Protein AF-A0AA36IMN0-F1 (afdb_monomer_lite)

Structure (mmCIF, N/CA/C/O backbone):
data_AF-A0AA36IMN0-F1
#
_entry.id   AF-A0AA36IMN0-F1
#
loop_
_atom_site.group_PDB
_atom_site.id
_atom_site.type_symbol
_atom_site.label_atom_id
_atom_site.label_alt_id
_atom_site.label_comp_id
_atom_site.label_asym_id
_atom_site.label_entity_id
_atom_site.label_seq_id
_atom_site.pdbx_PDB_ins_code
_atom_site.Cartn_x
_atom_site.Cartn_y
_atom_site.Cartn_z
_atom_site.occupancy
_atom_site.B_iso_or_equiv
_atom_site.auth_seq_id
_atom_site.auth_comp_id
_atom_site.auth_asym_id
_atom_site.auth_atom_id
_atom_site.pdbx_PDB_model_num
ATOM 1 N N . MET A 1 1 ? -12.458 0.087 -20.131 1.00 70.25 1 MET A N 1
ATOM 2 C CA . MET A 1 1 ? -13.641 0.228 -19.248 1.00 70.25 1 MET A CA 1
ATOM 3 C C . MET A 1 1 ? -13.319 -0.059 -17.779 1.00 70.25 1 MET A C 1
ATOM 5 O O . MET A 1 1 ? -13.602 0.798 -16.957 1.00 70.25 1 MET A O 1
ATOM 9 N N . PHE A 1 2 ? -12.660 -1.180 -17.440 1.00 80.62 2 PHE A N 1
ATOM 10 C CA . PHE A 1 2 ? -12.323 -1.542 -16.046 1.00 80.62 2 PHE A CA 1
ATOM 11 C C . PHE A 1 2 ? -11.641 -0.429 -15.230 1.00 80.62 2 PHE A C 1
ATOM 13 O O . PHE A 1 2 ? -12.060 -0.160 -14.109 1.00 80.62 2 PHE A O 1
ATOM 20 N N . GLY A 1 3 ? -10.654 0.274 -15.798 1.00 82.19 3 GLY A N 1
ATOM 21 C CA . GLY A 1 3 ? -9.950 1.356 -15.093 1.00 82.19 3 GLY A CA 1
ATOM 22 C C . GLY A 1 3 ? -10.854 2.510 -14.639 1.00 82.19 3 GLY A C 1
ATOM 23 O O . GLY A 1 3 ? -10.635 3.057 -13.565 1.00 82.19 3 GLY A O 1
ATOM 24 N N . VAL A 1 4 ? -11.908 2.828 -15.398 1.00 86.00 4 VAL A N 1
ATOM 25 C CA . VAL A 1 4 ? -12.826 3.945 -15.097 1.00 86.00 4 VAL A CA 1
ATOM 26 C C . VAL A 1 4 ? -13.681 3.660 -13.861 1.00 86.00 4 VAL A C 1
ATOM 28 O O . VAL A 1 4 ? -14.037 4.585 -13.145 1.00 86.00 4 VAL A O 1
ATOM 31 N N . VAL A 1 5 ? -13.983 2.390 -13.580 1.00 91.06 5 VAL A N 1
ATOM 32 C CA . VAL A 1 5 ? -14.805 1.986 -12.425 1.00 91.06 5 VAL A CA 1
ATOM 33 C C . VAL A 1 5 ? -13.933 1.627 -11.225 1.00 91.06 5 VAL A C 1
ATOM 35 O O . VAL A 1 5 ? -14.186 2.063 -10.102 1.00 91.06 5 VAL A O 1
ATOM 38 N N . VAL A 1 6 ? -12.873 0.853 -11.464 1.00 91.69 6 VAL A N 1
ATOM 39 C CA . VAL A 1 6 ? -11.999 0.340 -10.404 1.00 91.69 6 VAL A CA 1
ATOM 40 C C . VAL A 1 6 ? -11.277 1.478 -9.690 1.00 91.69 6 VAL A C 1
ATOM 42 O O . VAL A 1 6 ? -11.115 1.441 -8.473 1.00 91.69 6 VAL A O 1
ATOM 45 N N . LEU A 1 7 ? -10.843 2.502 -10.421 1.00 91.31 7 LEU A N 1
ATOM 46 C CA . LEU A 1 7 ? -9.992 3.546 -9.866 1.00 91.31 7 LEU A CA 1
ATOM 47 C C . LEU A 1 7 ? -10.754 4.473 -8.887 1.00 91.31 7 LEU A C 1
ATOM 49 O O . LEU A 1 7 ? -10.292 4.604 -7.751 1.00 91.31 7 LEU A O 1
ATOM 53 N N . PRO A 1 8 ? -11.966 4.978 -9.202 1.00 92.75 8 PRO A N 1
ATOM 54 C CA . PRO A 1 8 ? -12.810 5.660 -8.218 1.00 92.75 8 PRO A CA 1
ATOM 55 C C . PRO A 1 8 ? -13.185 4.782 -7.019 1.00 92.75 8 PRO A C 1
ATOM 57 O O . PRO A 1 8 ? -13.161 5.253 -5.882 1.00 92.75 8 PRO A O 1
ATOM 60 N N . MET A 1 9 ? -13.489 3.498 -7.248 1.00 93.94 9 MET A N 1
ATOM 61 C CA . MET A 1 9 ? -13.818 2.557 -6.172 1.00 93.94 9 MET A CA 1
ATOM 62 C C . MET A 1 9 ? -12.648 2.387 -5.190 1.00 93.94 9 MET A C 1
ATOM 64 O O . MET A 1 9 ? -12.857 2.403 -3.975 1.00 93.94 9 MET A O 1
ATOM 68 N N . ARG A 1 10 ? -11.412 2.283 -5.701 1.00 92.81 10 ARG A N 1
ATOM 69 C CA . ARG A 1 10 ? -10.193 2.203 -4.878 1.00 92.81 10 ARG A CA 1
ATOM 70 C C . ARG A 1 10 ? -10.027 3.434 -3.996 1.00 92.81 10 ARG A C 1
ATOM 72 O O . ARG A 1 10 ? -9.760 3.273 -2.810 1.00 92.81 10 ARG A O 1
ATOM 79 N N . PHE A 1 11 ? -10.228 4.636 -4.537 1.00 93.62 11 PHE A N 1
ATOM 80 C CA . PHE A 1 11 ? -10.145 5.869 -3.748 1.00 93.62 11 PHE A CA 1
ATOM 81 C C . PHE A 1 11 ? -11.267 5.990 -2.725 1.00 93.62 11 PHE A C 1
ATOM 83 O O . PHE A 1 11 ? -11.015 6.382 -1.589 1.00 93.62 11 PHE A O 1
ATOM 90 N N . PHE A 1 12 ? -12.492 5.615 -3.086 1.00 94.62 12 PHE A N 1
ATOM 91 C CA . PHE A 1 12 ? -13.610 5.623 -2.147 1.00 94.62 12 PHE A CA 1
ATOM 92 C C . PHE A 1 12 ? -13.336 4.726 -0.930 1.00 94.62 12 PHE A C 1
ATOM 94 O O . PHE A 1 12 ? -13.523 5.151 0.212 1.00 94.62 12 PHE A O 1
ATOM 101 N N . LEU A 1 13 ? -12.845 3.505 -1.169 1.00 94.62 13 LEU A N 1
ATOM 102 C CA . LEU A 1 13 ? -12.471 2.580 -0.102 1.00 94.62 13 LEU A CA 1
ATOM 103 C C . LEU A 1 13 ? -11.238 3.071 0.670 1.00 94.62 13 LEU A C 1
ATOM 105 O O . LEU A 1 13 ? -11.242 3.060 1.898 1.00 94.62 13 LEU A O 1
ATOM 109 N N . GLY A 1 14 ? -10.210 3.541 -0.038 1.00 92.31 14 GLY A N 1
ATOM 110 C CA . GLY A 1 14 ? -8.973 4.045 0.556 1.00 92.31 14 GLY A CA 1
ATOM 111 C C . GLY A 1 14 ? -9.210 5.220 1.503 1.00 92.31 14 GLY A C 1
ATOM 112 O O . GLY A 1 14 ? -8.674 5.223 2.606 1.00 92.31 14 GLY A O 1
ATOM 113 N N . LEU A 1 15 ? -10.070 6.171 1.129 1.00 93.88 15 LEU A N 1
ATOM 114 C CA . LEU A 1 15 ? -10.443 7.293 1.995 1.00 93.88 15 LEU A CA 1
ATOM 115 C C . LEU A 1 15 ? -11.141 6.820 3.276 1.00 93.88 15 LEU A C 1
ATOM 117 O O . LEU A 1 15 ? -10.793 7.295 4.352 1.00 93.88 15 LEU A O 1
ATOM 121 N N . ARG A 1 16 ? -12.068 5.856 3.183 1.00 93.81 16 ARG A N 1
ATOM 122 C CA . ARG A 1 16 ? -12.725 5.271 4.366 1.00 93.81 16 ARG A CA 1
ATOM 123 C C . ARG A 1 16 ? -11.726 4.582 5.292 1.00 93.81 16 ARG A C 1
ATOM 125 O O . ARG A 1 16 ? -11.702 4.871 6.481 1.00 93.81 16 ARG A O 1
ATOM 132 N N . ILE A 1 17 ? -10.861 3.737 4.735 1.00 91.69 17 ILE A N 1
ATOM 133 C CA . ILE A 1 17 ? -9.828 3.047 5.515 1.00 91.69 17 ILE A CA 1
ATOM 134 C C . ILE A 1 17 ? -8.896 4.067 6.179 1.00 91.69 17 ILE A C 1
ATOM 136 O O . ILE A 1 17 ? -8.574 3.922 7.352 1.00 91.69 17 ILE A O 1
ATOM 140 N N . MET A 1 18 ? -8.486 5.125 5.473 1.00 90.12 18 MET A N 1
ATOM 141 C CA . MET A 1 18 ? -7.628 6.163 6.054 1.00 90.12 18 MET A CA 1
ATOM 142 C C . MET A 1 18 ? -8.324 6.968 7.156 1.00 90.12 18 MET A C 1
ATOM 144 O O . MET A 1 18 ? -7.668 7.344 8.125 1.00 90.12 18 MET A O 1
ATOM 148 N N . GLU A 1 19 ? -9.629 7.223 7.057 1.00 92.19 19 GLU A N 1
ATOM 149 C CA . GLU A 1 19 ? -10.396 7.831 8.154 1.00 92.19 19 GLU A CA 1
ATOM 150 C C . GLU A 1 19 ? -10.383 6.953 9.411 1.00 92.19 19 GLU A C 1
ATOM 152 O O . GLU A 1 19 ? -10.189 7.470 10.514 1.00 92.19 19 GLU A O 1
ATOM 157 N N . ASP A 1 20 ? -10.552 5.642 9.251 1.00 91.38 20 ASP A N 1
ATOM 158 C CA . ASP A 1 20 ? -10.556 4.693 10.367 1.00 91.38 20 ASP A CA 1
ATOM 159 C C . ASP A 1 20 ? -9.155 4.523 10.969 1.00 91.38 20 ASP A C 1
ATOM 161 O O . ASP A 1 20 ? -8.982 4.619 12.185 1.00 91.38 20 ASP A O 1
ATOM 165 N N . VAL A 1 21 ? -8.124 4.397 10.128 1.00 89.94 21 VAL A N 1
ATOM 166 C CA . VAL A 1 21 ? -6.719 4.334 10.564 1.00 89.94 21 VAL A CA 1
ATOM 167 C C . VAL A 1 21 ? -6.327 5.577 11.366 1.00 89.94 21 VAL A C 1
ATOM 169 O O . VAL A 1 21 ? -5.627 5.458 12.367 1.00 89.94 21 VAL A O 1
ATOM 172 N N . ARG A 1 22 ? -6.814 6.769 11.000 1.00 88.19 22 ARG A N 1
ATOM 173 C CA . ARG A 1 22 ? -6.536 8.005 11.756 1.00 88.19 22 ARG A CA 1
ATOM 174 C C . ARG A 1 22 ? -7.186 8.043 13.136 1.00 88.19 22 ARG A C 1
ATOM 176 O O . ARG A 1 22 ? -6.686 8.747 14.009 1.00 88.19 22 ARG A O 1
ATOM 183 N N . LYS A 1 23 ? -8.281 7.309 13.340 1.00 90.31 23 LYS A N 1
ATOM 184 C CA . LYS A 1 23 ? -8.948 7.180 14.647 1.00 90.31 23 LYS A CA 1
ATOM 185 C C . LYS A 1 23 ? -8.317 6.087 15.505 1.00 90.31 23 LYS A C 1
ATOM 187 O O . LYS A 1 23 ? -8.437 6.139 16.726 1.00 90.31 23 LYS A O 1
ATOM 192 N N . LEU A 1 24 ? -7.619 5.134 14.887 1.00 90.19 24 LEU A N 1
ATOM 193 C CA . LEU A 1 24 ? -7.047 3.968 15.555 1.00 90.19 24 LEU A CA 1
ATOM 194 C C . LEU A 1 24 ? -6.126 4.311 16.746 1.00 90.19 24 LEU A C 1
ATOM 196 O O . LEU A 1 24 ? -6.285 3.679 17.790 1.00 90.19 24 LEU A O 1
ATOM 200 N N . PRO A 1 25 ? -5.214 5.309 16.685 1.00 89.00 25 PRO A N 1
ATOM 201 C CA . PRO A 1 25 ? -4.390 5.665 17.842 1.00 89.00 25 PRO A CA 1
ATOM 202 C C . PRO A 1 25 ? -5.206 6.105 19.057 1.00 89.00 25 PRO A C 1
ATOM 204 O O . PRO A 1 25 ? -4.875 5.726 20.181 1.00 89.00 25 PRO A O 1
ATOM 207 N N . GLU A 1 26 ? -6.270 6.876 18.828 1.00 88.81 26 GLU A N 1
ATOM 208 C CA . GLU A 1 26 ? -7.174 7.347 19.876 1.00 88.81 26 GLU A CA 1
ATOM 209 C C . GLU A 1 26 ? -8.015 6.195 20.428 1.00 88.81 26 GLU A C 1
ATOM 211 O O . GLU A 1 26 ? -8.102 6.015 21.641 1.00 88.81 26 GLU A O 1
ATOM 216 N N . GLN A 1 27 ? -8.564 5.360 19.541 1.00 90.06 27 GLN A N 1
ATOM 217 C CA . GLN A 1 27 ? -9.340 4.176 19.914 1.00 90.06 27 GLN A CA 1
ATOM 218 C C . GLN A 1 27 ? -8.525 3.200 20.765 1.00 90.06 27 GLN A C 1
ATOM 220 O O . GLN A 1 27 ? -9.044 2.682 21.747 1.00 90.06 27 GLN A O 1
ATOM 225 N N . LEU A 1 28 ? -7.252 2.976 20.426 1.00 90.38 28 LEU A N 1
ATOM 226 C CA . LEU A 1 28 ? -6.355 2.111 21.196 1.00 90.38 28 LEU A CA 1
ATOM 227 C C . LEU A 1 28 ? -5.936 2.746 22.525 1.00 90.38 28 LEU A C 1
ATOM 229 O O . LEU A 1 28 ? -5.759 2.036 23.513 1.00 90.38 28 LEU A O 1
ATOM 233 N N . ARG A 1 29 ? -5.773 4.075 22.573 1.00 86.81 29 ARG A N 1
ATOM 234 C CA . ARG A 1 29 ? -5.418 4.779 23.813 1.00 86.81 29 ARG A CA 1
ATOM 235 C C . ARG A 1 29 ? -6.570 4.770 24.817 1.00 86.81 29 ARG A C 1
ATOM 237 O O . ARG A 1 29 ? -6.347 4.511 25.996 1.00 86.81 29 ARG A O 1
ATOM 244 N N . CYS A 1 30 ? -7.779 5.037 24.340 1.00 89.19 30 CYS A N 1
ATOM 245 C CA . CYS A 1 30 ? -9.000 5.100 25.139 1.00 89.19 30 CYS A CA 1
ATOM 246 C C . CYS A 1 30 ? -9.750 3.759 25.181 1.00 89.19 30 CYS A C 1
ATOM 248 O O . CYS A 1 30 ? -10.912 3.723 25.581 1.00 89.19 30 CYS A O 1
ATOM 250 N N . PHE A 1 31 ? -9.110 2.665 24.750 1.00 92.25 31 PHE A N 1
ATOM 251 C CA . PHE A 1 31 ? -9.739 1.351 24.692 1.00 92.25 31 PHE A CA 1
ATOM 252 C C . PHE A 1 31 ? -10.157 0.898 26.088 1.00 92.25 31 PHE A C 1
ATOM 254 O O . PHE A 1 31 ? -9.321 0.839 26.985 1.00 92.25 31 PHE A O 1
ATOM 261 N N . ASP A 1 32 ? -11.424 0.540 26.252 1.00 91.38 32 ASP A N 1
ATOM 262 C CA . ASP A 1 32 ? -12.031 0.065 27.493 1.00 91.38 32 ASP A CA 1
ATOM 263 C C . ASP A 1 32 ? -12.907 -1.144 27.147 1.00 91.38 32 ASP A C 1
ATOM 265 O O . ASP A 1 32 ? -13.859 -1.041 26.362 1.00 91.38 32 ASP A O 1
ATOM 269 N N . LEU A 1 33 ? -12.566 -2.307 27.700 1.00 91.12 33 LEU A N 1
ATOM 270 C CA . LEU A 1 33 ? -13.248 -3.567 27.424 1.00 91.12 33 LEU A CA 1
ATOM 271 C C . LEU A 1 33 ? -14.695 -3.545 27.943 1.00 91.12 33 LEU A C 1
ATOM 273 O O . LEU A 1 33 ? -15.576 -4.199 27.367 1.00 91.12 33 LEU A O 1
ATOM 277 N N . ALA A 1 34 ? -14.971 -2.763 28.991 1.00 89.31 34 ALA A N 1
ATOM 278 C CA . ALA A 1 34 ? -16.315 -2.562 29.518 1.00 89.31 34 ALA A CA 1
ATOM 279 C C . ALA A 1 34 ? -17.199 -1.745 28.555 1.00 89.31 34 ALA A C 1
ATOM 281 O O . ALA A 1 34 ? -18.419 -1.936 28.536 1.00 89.31 34 ALA A O 1
ATOM 282 N N . LYS A 1 35 ? -16.601 -0.905 27.701 1.00 89.81 35 LYS A N 1
ATOM 283 C CA . LYS A 1 35 ? -17.310 -0.107 26.681 1.00 89.81 35 LYS A CA 1
ATOM 284 C C . LYS A 1 35 ? -17.288 -0.727 25.283 1.00 89.81 35 LYS A C 1
ATOM 286 O O . LYS A 1 35 ? -18.065 -0.314 24.423 1.00 89.81 35 LYS A O 1
ATOM 291 N N . ALA A 1 36 ? -16.426 -1.713 25.043 1.00 90.69 36 ALA A N 1
ATOM 292 C CA . ALA A 1 36 ? -16.341 -2.399 23.761 1.00 90.69 36 ALA A CA 1
ATOM 293 C C . ALA A 1 36 ? -17.652 -3.140 23.427 1.00 90.69 36 ALA A C 1
ATOM 295 O O . ALA A 1 36 ? -18.168 -3.924 24.227 1.00 90.69 36 ALA A O 1
ATOM 296 N N . GLN A 1 37 ? -18.175 -2.910 22.220 1.00 90.38 37 GLN A N 1
ATOM 297 C CA . GLN A 1 37 ? -19.383 -3.560 21.709 1.00 90.38 37 GLN A CA 1
ATOM 298 C C . GLN A 1 37 ? -19.013 -4.677 20.725 1.00 90.38 37 GLN A C 1
ATOM 300 O O . GLN A 1 37 ? -18.203 -4.467 19.824 1.00 90.38 37 GLN A O 1
ATOM 305 N N . CYS A 1 38 ? -19.627 -5.858 20.864 1.00 89.12 38 CYS A N 1
ATOM 306 C CA . CYS A 1 38 ? -19.622 -6.861 19.791 1.00 89.12 38 CYS A CA 1
ATOM 307 C C . CYS A 1 38 ? -20.497 -6.392 18.622 1.00 89.12 38 CYS A C 1
ATOM 309 O O . CYS A 1 38 ? -21.379 -5.545 18.796 1.00 89.12 38 CYS A O 1
ATOM 311 N N . THR A 1 39 ? -20.344 -7.028 17.457 1.00 87.12 39 THR A N 1
ATOM 312 C CA . THR A 1 39 ? -21.262 -6.842 16.323 1.00 87.12 39 THR A CA 1
ATOM 313 C C . THR A 1 39 ? -22.717 -7.043 16.752 1.00 87.12 39 THR A C 1
ATOM 315 O O . THR A 1 39 ? -23.574 -6.230 16.411 1.00 87.12 39 THR A O 1
ATOM 318 N N . CYS A 1 40 ? -22.989 -8.042 17.598 1.00 89.75 40 CYS A N 1
ATOM 319 C CA . CYS A 1 40 ? -24.308 -8.249 18.185 1.00 89.75 40 CYS A CA 1
ATOM 320 C C . CYS A 1 40 ? -24.866 -7.019 18.925 1.00 89.75 40 CYS A C 1
ATOM 322 O O . CYS A 1 40 ? -25.996 -6.604 18.676 1.00 89.75 40 CYS A O 1
ATOM 324 N N . CYS A 1 41 ? -24.079 -6.409 19.809 1.00 89.31 41 CYS A N 1
ATOM 325 C CA . CYS A 1 41 ? -24.485 -5.240 20.586 1.00 89.31 41 CYS A CA 1
ATOM 326 C C . CYS A 1 41 ? -24.663 -4.010 19.696 1.00 89.31 41 CYS A C 1
ATOM 328 O O . CYS A 1 41 ? -25.597 -3.245 19.911 1.00 89.31 41 CYS A O 1
ATOM 330 N N . SER A 1 42 ? -23.832 -3.852 18.660 1.00 89.94 42 SER A N 1
ATOM 331 C CA . SER A 1 42 ? -23.995 -2.756 17.696 1.00 89.94 42 SER A CA 1
ATOM 332 C C . SER A 1 42 ? -25.303 -2.843 16.895 1.00 89.94 42 SER A C 1
ATOM 334 O O . SER A 1 42 ? -25.792 -1.829 16.408 1.00 89.94 42 SER A O 1
ATOM 336 N N . LEU A 1 43 ? -25.899 -4.039 16.806 1.00 90.81 43 LEU A N 1
ATOM 337 C CA . LEU A 1 43 ? -27.213 -4.290 16.204 1.00 90.81 43 LEU A CA 1
ATOM 338 C C . LEU A 1 43 ? -28.360 -4.281 17.235 1.00 90.81 43 LEU A C 1
ATOM 340 O O . LEU A 1 43 ? -29.479 -4.673 16.912 1.00 90.81 43 LEU A O 1
ATOM 344 N N . GLY A 1 44 ? -28.103 -3.843 18.472 1.00 90.06 44 GLY A N 1
ATOM 345 C CA . GLY A 1 44 ? -29.119 -3.708 19.519 1.00 90.06 44 GLY A CA 1
ATOM 346 C C . GLY A 1 44 ? -29.334 -4.948 20.393 1.00 90.06 44 GLY A C 1
ATOM 347 O O . GLY A 1 44 ? -30.296 -4.981 21.163 1.00 90.06 44 GLY A O 1
ATOM 348 N N . HIS A 1 45 ? -28.464 -5.966 20.322 1.00 88.88 45 HIS A N 1
ATOM 349 C CA . HIS A 1 45 ? -28.546 -7.103 21.248 1.00 88.88 45 HIS A CA 1
ATOM 350 C C . HIS A 1 45 ? -28.214 -6.667 22.684 1.00 88.88 45 HIS A C 1
ATOM 352 O O . HIS A 1 45 ? -27.153 -6.095 22.943 1.00 88.88 45 HIS A O 1
ATOM 358 N N . THR A 1 46 ? -29.116 -6.982 23.617 1.00 86.81 46 THR A N 1
ATOM 359 C CA . THR A 1 46 ? -28.926 -6.830 25.064 1.00 86.81 46 THR A CA 1
ATOM 360 C C . THR A 1 46 ? -28.797 -8.211 25.699 1.00 86.81 46 THR A C 1
ATOM 362 O O . THR A 1 46 ? -29.712 -9.034 25.608 1.00 86.81 46 THR A O 1
ATOM 365 N N . ASP A 1 47 ? -27.663 -8.468 26.350 1.00 80.62 47 ASP A N 1
ATOM 366 C CA . ASP A 1 47 ? -27.406 -9.747 27.011 1.00 80.62 47 ASP A CA 1
ATOM 367 C C . ASP A 1 47 ? -28.488 -10.051 28.065 1.00 80.62 47 ASP A C 1
ATOM 369 O O . ASP A 1 47 ? -28.832 -9.189 28.869 1.00 80.62 47 ASP A O 1
ATOM 373 N N . GLY A 1 48 ? -29.054 -11.261 28.036 1.00 81.06 48 GLY A N 1
ATOM 374 C CA . GLY A 1 48 ? -30.148 -11.681 28.925 1.00 81.06 48 GLY A CA 1
ATOM 375 C C . GLY A 1 48 ? -31.571 -11.377 28.434 1.00 81.06 48 GLY A C 1
ATOM 376 O O . GLY A 1 48 ? -32.513 -11.951 28.972 1.00 81.06 48 GLY A O 1
ATOM 377 N N . LYS A 1 49 ? -31.755 -10.547 27.395 1.00 85.25 49 LYS A N 1
ATOM 378 C CA . LYS A 1 49 ? -33.090 -10.282 26.817 1.00 85.25 49 LYS A CA 1
ATOM 379 C C . LYS A 1 49 ? -33.526 -11.338 25.795 1.00 85.25 49 LYS A C 1
ATOM 381 O O . LYS A 1 49 ? -34.717 -11.567 25.612 1.00 85.25 49 LYS A O 1
ATOM 386 N N . THR A 1 50 ? -32.573 -11.964 25.110 1.00 81.69 50 THR A N 1
ATOM 387 C CA . THR A 1 50 ? -32.823 -13.050 24.152 1.00 81.69 50 THR A CA 1
ATOM 388 C C . THR A 1 50 ? -32.205 -14.352 24.657 1.00 81.69 50 THR A C 1
ATOM 390 O O . THR A 1 50 ? -31.307 -14.341 25.498 1.00 81.69 50 THR A O 1
ATOM 393 N N . SER A 1 51 ? -32.676 -15.490 24.141 1.00 83.38 51 SER A N 1
ATOM 394 C CA . SER A 1 51 ? -32.133 -16.815 24.478 1.00 83.38 51 SER A CA 1
ATOM 395 C C . SER A 1 51 ? -30.708 -17.039 23.953 1.00 83.38 51 SER A C 1
ATOM 397 O O . SER A 1 51 ? -30.020 -17.949 24.413 1.00 83.38 51 SER A O 1
ATOM 399 N N . LEU A 1 52 ? -30.254 -16.219 22.999 1.00 81.81 52 LEU A N 1
ATOM 400 C CA . LEU A 1 52 ? -28.930 -16.325 22.400 1.00 81.81 52 LEU A CA 1
ATOM 401 C C . LEU A 1 52 ? -27.890 -15.589 23.264 1.00 81.81 52 LEU A C 1
ATOM 403 O O . LEU A 1 52 ? -27.996 -14.370 23.447 1.00 81.81 52 LEU A O 1
ATOM 407 N N . PRO A 1 53 ? -26.855 -16.287 23.770 1.00 84.12 53 PRO A N 1
ATOM 408 C CA . PRO A 1 53 ? -25.811 -15.648 24.557 1.00 84.12 53 PRO A CA 1
ATOM 409 C C . PRO A 1 53 ? -25.049 -14.633 23.701 1.00 84.12 53 PRO A C 1
ATOM 411 O O . PRO A 1 53 ? -24.697 -14.907 22.556 1.00 84.12 53 PRO A O 1
ATOM 414 N N . CYS A 1 54 ? -24.785 -13.453 24.259 1.00 89.81 54 CYS A N 1
ATOM 415 C CA . CYS A 1 54 ? -23.982 -12.435 23.589 1.00 89.81 54 CYS A CA 1
ATOM 416 C C . CYS A 1 54 ? -22.530 -12.918 23.399 1.00 89.81 54 CYS A C 1
ATOM 418 O O . CYS A 1 54 ? -21.935 -13.460 24.337 1.00 89.81 54 CYS A O 1
ATOM 420 N N . ASP A 1 55 ? -21.920 -12.643 22.236 1.00 89.62 55 ASP A N 1
ATOM 421 C CA . ASP A 1 55 ? -20.510 -12.973 21.939 1.00 89.62 55 ASP A CA 1
ATOM 422 C C . ASP A 1 55 ? -19.545 -12.416 22.995 1.00 89.62 55 ASP A C 1
ATOM 424 O O . ASP A 1 55 ? -18.473 -12.971 23.244 1.00 89.62 55 ASP A O 1
ATOM 428 N N . ARG A 1 56 ? -19.955 -11.350 23.693 1.00 89.44 56 ARG A N 1
ATOM 429 C CA . ARG A 1 56 ? -19.228 -10.785 24.829 1.00 89.44 56 ARG A CA 1
ATOM 430 C C . ARG A 1 56 ? -18.931 -11.821 25.915 1.00 89.44 56 ARG A C 1
ATOM 432 O O . ARG A 1 56 ? -17.826 -11.824 26.451 1.00 89.44 56 ARG A O 1
ATOM 439 N N . ARG A 1 57 ? -19.869 -12.726 26.220 1.00 89.88 57 ARG A N 1
ATOM 440 C CA . ARG A 1 57 ? -19.658 -13.791 27.220 1.00 89.88 57 ARG A CA 1
ATOM 441 C C . ARG A 1 57 ? -18.542 -14.739 26.791 1.00 89.88 57 ARG A C 1
ATOM 443 O O . ARG A 1 57 ? -17.707 -15.117 27.612 1.00 89.88 57 ARG A O 1
ATOM 450 N N . LEU A 1 58 ? -18.506 -15.094 25.506 1.00 89.81 58 LEU A N 1
ATOM 451 C CA . LEU A 1 58 ? -17.475 -15.963 24.941 1.00 89.81 58 LEU A CA 1
ATOM 452 C C . LEU A 1 58 ? -16.100 -15.284 24.967 1.00 89.81 58 LEU A C 1
ATOM 454 O O . LEU A 1 58 ? -15.106 -15.915 25.334 1.00 89.81 58 LEU A O 1
ATOM 458 N N . LEU A 1 59 ? -16.055 -13.993 24.634 1.00 90.75 59 LEU A N 1
ATOM 459 C CA . LEU A 1 59 ? -14.831 -13.195 24.628 1.00 90.75 59 LEU A CA 1
ATOM 460 C C . LEU A 1 59 ? -14.258 -13.053 26.050 1.00 90.75 59 LEU A C 1
ATOM 462 O O . LEU A 1 59 ? -13.093 -13.374 26.271 1.00 90.75 59 LEU A O 1
ATOM 466 N N . LEU A 1 60 ? -15.093 -12.709 27.040 1.00 91.31 60 LEU A N 1
ATOM 467 C CA . LEU A 1 60 ? -14.689 -12.635 28.453 1.00 91.31 60 LEU A CA 1
ATOM 468 C C . LEU A 1 60 ? -14.213 -13.992 28.993 1.00 91.31 60 LEU A C 1
ATOM 470 O O . LEU A 1 60 ? -13.200 -14.061 29.689 1.00 91.31 60 LEU A O 1
ATOM 474 N N . LYS A 1 61 ? -14.904 -15.086 28.646 1.00 91.12 61 LYS A N 1
ATOM 475 C CA . LYS A 1 61 ? -14.484 -16.446 29.021 1.00 91.12 61 LYS A CA 1
ATOM 476 C C . LYS A 1 61 ? -13.129 -16.814 28.406 1.00 91.12 61 LYS A C 1
ATOM 478 O O . LYS A 1 61 ? -12.311 -17.437 29.077 1.00 91.12 61 LYS A O 1
ATOM 483 N N . SER A 1 62 ? -12.887 -16.418 27.157 1.00 93.31 62 SER A N 1
ATOM 484 C CA . SER A 1 62 ? -11.620 -16.669 26.460 1.00 93.31 62 SER A CA 1
ATOM 485 C C . SER A 1 62 ? -10.472 -15.876 27.080 1.00 93.31 62 SER A C 1
ATOM 487 O O . SER A 1 62 ? -9.428 -16.459 27.353 1.00 93.31 62 SER A O 1
ATOM 489 N N . ILE A 1 63 ? -10.695 -14.598 27.408 1.00 93.06 63 ILE A N 1
ATOM 490 C CA . ILE A 1 63 ? -9.711 -13.765 28.114 1.00 93.06 63 ILE A CA 1
ATOM 491 C C . ILE A 1 63 ? -9.340 -14.409 29.454 1.00 93.06 63 ILE A C 1
ATOM 493 O O . ILE A 1 63 ? -8.165 -14.650 29.708 1.00 93.06 63 ILE A O 1
ATOM 497 N N . ARG A 1 64 ? -10.327 -14.786 30.277 1.00 91.62 64 ARG A N 1
ATOM 498 C CA . ARG A 1 64 ? -10.067 -15.468 31.560 1.00 91.62 64 ARG A CA 1
ATOM 499 C C . ARG A 1 64 ? -9.245 -16.746 31.390 1.00 91.62 64 ARG A C 1
ATOM 501 O O . ARG A 1 64 ? -8.380 -17.022 32.210 1.00 91.62 64 ARG A O 1
ATOM 508 N N . ARG A 1 65 ? -9.494 -17.508 30.320 1.00 92.69 65 ARG A N 1
ATOM 509 C CA . ARG A 1 65 ? -8.739 -18.728 30.003 1.00 92.69 65 ARG A CA 1
ATOM 510 C C . ARG A 1 65 ? -7.308 -18.44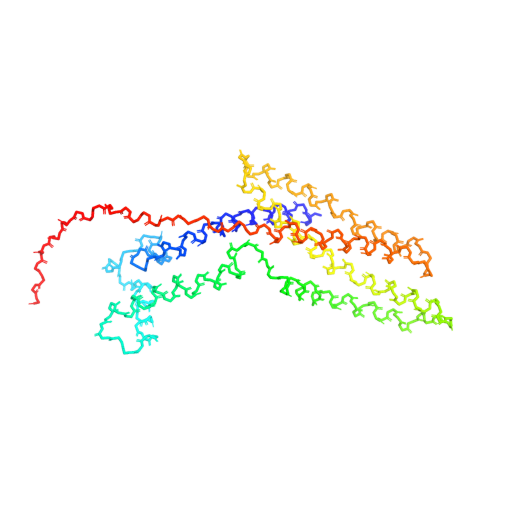2 29.540 1.00 92.69 65 ARG A C 1
ATOM 512 O O . ARG A 1 65 ? -6.434 -19.251 29.813 1.00 92.69 65 ARG A O 1
ATOM 519 N N . TRP A 1 66 ? -7.059 -17.352 28.816 1.00 93.06 66 TRP A N 1
ATOM 520 C CA . TRP A 1 66 ? -5.708 -17.000 28.359 1.00 93.06 66 TRP A CA 1
ATOM 521 C C . TRP A 1 66 ? -4.807 -16.517 29.493 1.00 93.06 66 TRP A C 1
ATOM 523 O O . TRP A 1 66 ? -3.603 -16.748 29.448 1.00 93.06 66 TRP A O 1
ATOM 533 N N . PHE A 1 67 ? -5.387 -15.891 30.516 1.00 91.06 67 PHE A N 1
ATOM 534 C CA . PHE A 1 67 ? -4.662 -15.387 31.683 1.00 91.06 67 PHE A CA 1
ATOM 535 C C . PHE A 1 67 ? -4.730 -16.334 32.883 1.00 91.06 67 PHE A C 1
ATOM 537 O O . PHE A 1 67 ? -4.805 -15.837 34.002 1.00 91.06 67 PHE A O 1
ATOM 544 N N . SER A 1 68 ? -4.727 -17.657 32.643 1.00 72.69 68 SER A N 1
ATOM 545 C CA . SER A 1 68 ? -4.735 -18.733 33.652 1.00 72.69 68 SER A CA 1
ATOM 546 C C . SER A 1 68 ? -4.044 -18.313 34.953 1.00 72.69 68 SER A C 1
ATOM 548 O O . SER A 1 68 ? -2.899 -17.877 34.903 1.00 72.69 68 SER A O 1
ATOM 550 N N . GLU A 1 69 ? -4.738 -18.464 36.087 1.00 68.50 69 GLU A N 1
ATOM 551 C CA . GLU A 1 69 ? -4.326 -18.005 37.433 1.00 68.50 69 GLU A CA 1
ATOM 552 C C . GLU A 1 69 ? -4.441 -16.490 37.731 1.00 68.50 69 GLU A C 1
ATOM 554 O O . GLU A 1 69 ? -3.513 -15.882 38.275 1.00 68.50 69 GLU A O 1
ATOM 559 N N . PRO A 1 70 ? -5.565 -15.819 37.433 1.00 64.62 70 PRO A N 1
ATOM 560 C CA . PRO A 1 70 ? -5.857 -14.544 38.068 1.00 64.62 70 PRO A CA 1
ATOM 561 C C . PRO A 1 70 ? -6.528 -14.800 39.434 1.00 64.62 70 PRO A C 1
ATOM 563 O O . PRO A 1 70 ? -7.392 -15.671 39.545 1.00 64.62 70 PRO A O 1
ATOM 566 N N . GLU A 1 71 ? -6.151 -14.048 40.471 1.00 76.31 71 GLU A N 1
ATOM 567 C CA . GLU A 1 71 ? -6.799 -14.142 41.793 1.00 76.31 71 GLU A CA 1
ATOM 568 C C . GLU A 1 71 ? -8.296 -13.803 41.702 1.00 76.31 71 GLU A C 1
ATOM 570 O O . GLU A 1 71 ? -9.117 -14.390 42.409 1.00 76.31 71 GLU A O 1
ATOM 575 N N . SER A 1 72 ? -8.667 -12.926 40.761 1.00 88.38 72 SER A N 1
ATOM 576 C CA . SER A 1 72 ? -10.053 -12.592 40.449 1.00 88.38 72 SER A CA 1
ATOM 577 C C . SER A 1 72 ? -10.341 -12.524 38.938 1.00 88.38 72 SER A C 1
ATOM 579 O O . SER A 1 72 ? -9.457 -12.256 38.120 1.00 88.38 72 SER A O 1
ATOM 581 N N . PRO A 1 73 ? -11.606 -12.710 38.515 1.00 85.00 73 PRO A N 1
ATOM 582 C CA . PRO A 1 73 ? -12.025 -12.468 37.138 1.00 85.00 73 PRO A CA 1
ATOM 583 C C . PRO A 1 73 ? -11.672 -11.076 36.603 1.00 85.00 73 PRO A C 1
ATOM 585 O O . PRO A 1 73 ? -11.437 -10.947 35.401 1.00 85.00 73 PRO A O 1
ATOM 588 N N . ASP A 1 74 ? -11.640 -10.069 37.475 1.00 90.06 74 ASP A N 1
ATOM 589 C CA . ASP A 1 74 ? -11.362 -8.678 37.121 1.00 90.06 74 ASP A CA 1
ATOM 590 C C . ASP A 1 74 ? -9.868 -8.457 36.848 1.00 90.06 74 ASP A C 1
ATOM 592 O O . ASP A 1 74 ? -9.515 -7.719 35.924 1.00 90.06 74 ASP A O 1
ATOM 596 N N . ASP A 1 75 ? -8.983 -9.193 37.530 1.00 91.25 75 ASP A N 1
ATOM 597 C CA . ASP A 1 75 ? -7.537 -9.128 37.288 1.00 91.25 75 ASP A CA 1
ATOM 598 C C . ASP A 1 75 ? -7.161 -9.606 35.883 1.00 91.25 75 ASP A C 1
ATOM 600 O O . ASP A 1 75 ? -6.300 -9.012 35.229 1.00 91.25 75 ASP A O 1
ATOM 604 N N . ALA A 1 76 ? -7.816 -10.658 35.378 1.00 91.81 76 ALA A N 1
ATOM 605 C CA . ALA A 1 76 ? -7.607 -11.119 34.003 1.00 91.81 76 ALA A CA 1
ATOM 606 C C . ALA A 1 76 ? -7.992 -10.047 32.975 1.00 91.81 76 ALA A C 1
ATOM 608 O O . ALA A 1 76 ? -7.280 -9.853 31.986 1.00 91.81 76 ALA A O 1
ATOM 609 N N . LEU A 1 77 ? -9.097 -9.335 33.211 1.00 92.06 77 LEU A N 1
ATOM 610 C CA . LEU A 1 77 ? -9.551 -8.263 32.325 1.00 92.06 77 LEU A CA 1
ATOM 611 C C . LEU A 1 77 ? -8.592 -7.069 32.383 1.00 92.06 77 LEU A C 1
ATOM 613 O O . LEU A 1 77 ? -8.176 -6.577 31.334 1.00 92.06 77 LEU A O 1
ATOM 617 N N . ALA A 1 78 ? -8.160 -6.668 33.581 1.00 91.88 78 ALA A N 1
ATOM 618 C CA . ALA A 1 78 ? -7.192 -5.589 33.765 1.00 91.88 78 ALA A CA 1
ATOM 619 C C . ALA A 1 78 ? -5.834 -5.904 33.110 1.00 91.88 78 ALA A C 1
ATOM 621 O O . ALA A 1 78 ? -5.247 -5.049 32.439 1.00 91.88 78 ALA A O 1
ATOM 622 N N . ARG A 1 79 ? -5.340 -7.145 33.243 1.00 92.75 79 ARG A N 1
ATOM 623 C CA . ARG A 1 79 ? -4.111 -7.611 32.572 1.00 92.75 79 ARG A CA 1
ATOM 624 C C . ARG A 1 79 ? -4.250 -7.569 31.050 1.00 92.75 79 ARG A C 1
ATOM 626 O O . ARG A 1 79 ? -3.343 -7.076 30.377 1.00 92.75 79 ARG A O 1
ATOM 633 N N . PHE A 1 80 ? -5.379 -8.029 30.511 1.00 92.94 80 PHE A N 1
ATOM 634 C CA . PHE A 1 80 ? -5.657 -7.970 29.076 1.00 92.94 80 PHE A CA 1
ATOM 635 C C . PHE A 1 80 ? -5.710 -6.532 28.551 1.00 92.94 80 PHE A C 1
ATOM 637 O O . PHE A 1 80 ? -5.050 -6.216 27.561 1.00 92.94 80 PHE A O 1
ATOM 644 N N . GLU A 1 81 ? -6.437 -5.640 29.228 1.00 92.88 81 GLU A N 1
ATOM 645 C CA . GLU A 1 81 ? -6.493 -4.225 28.853 1.00 92.88 81 GLU A CA 1
ATOM 646 C C . GLU A 1 81 ? -5.112 -3.574 28.886 1.00 92.88 81 GLU A C 1
ATOM 648 O O . GLU A 1 81 ? -4.751 -2.843 27.960 1.00 92.88 81 GLU A O 1
ATOM 653 N N . LYS A 1 82 ? -4.313 -3.861 29.920 1.00 91.50 82 LYS A N 1
ATOM 654 C CA . LYS A 1 82 ? -2.937 -3.368 30.019 1.00 91.50 82 LYS A CA 1
ATOM 655 C C . LYS A 1 82 ? -2.095 -3.841 28.834 1.00 91.50 82 LYS A C 1
ATOM 657 O O . LYS A 1 82 ? -1.404 -3.024 28.227 1.00 91.50 82 LYS A O 1
ATOM 662 N N . LEU A 1 83 ? -2.183 -5.121 28.469 1.00 91.94 83 LEU A N 1
ATOM 663 C CA . LEU A 1 83 ? -1.477 -5.674 27.309 1.00 91.94 83 LEU A CA 1
ATOM 664 C C . LEU A 1 83 ? -1.931 -5.041 25.993 1.00 91.94 83 LEU A C 1
ATOM 666 O O . LEU A 1 83 ? -1.085 -4.715 25.161 1.00 91.94 83 LEU A O 1
ATOM 670 N N . LEU A 1 84 ? -3.232 -4.799 25.818 1.00 91.19 84 LEU A N 1
ATOM 671 C CA . LEU A 1 84 ? -3.744 -4.116 24.632 1.00 91.19 84 LEU A CA 1
ATOM 672 C C . LEU A 1 84 ? -3.251 -2.666 24.545 1.00 91.19 84 LEU A C 1
ATOM 674 O O . LEU A 1 84 ? -2.765 -2.230 23.498 1.00 91.19 84 LEU A O 1
ATOM 678 N N . ARG A 1 85 ? -3.340 -1.914 25.647 1.00 88.81 85 ARG A N 1
ATOM 679 C CA . ARG A 1 85 ? -2.960 -0.494 25.678 1.00 88.81 85 ARG A CA 1
ATOM 680 C C . ARG A 1 85 ? -1.451 -0.281 25.559 1.00 88.81 85 ARG A C 1
ATOM 682 O O . ARG A 1 85 ? -1.039 0.722 24.975 1.00 88.81 85 ARG A O 1
ATOM 689 N N . GLN A 1 86 ? -0.640 -1.179 26.124 1.00 87.69 86 GLN A N 1
ATOM 690 C CA . GLN A 1 86 ? 0.819 -1.027 26.183 1.00 87.69 86 GLN A CA 1
ATOM 691 C C . GLN A 1 86 ? 1.542 -1.805 25.081 1.00 87.69 86 GLN A C 1
ATOM 693 O O . GLN A 1 86 ? 2.323 -1.209 24.346 1.00 87.69 86 GLN A O 1
ATOM 698 N N . GLY A 1 87 ? 1.279 -3.107 24.946 1.00 86.31 87 GLY A N 1
ATOM 699 C CA . GLY A 1 87 ? 1.963 -3.964 23.974 1.00 86.31 87 GLY A CA 1
ATOM 700 C C . GLY A 1 87 ? 1.351 -3.853 22.582 1.00 86.31 87 GLY A C 1
ATOM 701 O O . GLY A 1 87 ? 1.989 -3.386 21.639 1.00 86.31 87 GLY A O 1
ATOM 702 N N . PHE A 1 88 ? 0.069 -4.206 22.467 1.00 87.00 88 PHE A N 1
ATOM 703 C CA . PHE A 1 88 ? -0.603 -4.303 21.169 1.00 87.00 88 PHE A CA 1
ATOM 704 C C . PHE A 1 88 ? -0.701 -2.955 20.456 1.00 87.00 88 PHE A C 1
ATOM 706 O O . PHE A 1 88 ? -0.560 -2.884 19.238 1.00 87.00 88 PHE A O 1
ATOM 713 N N . ARG A 1 89 ? -0.887 -1.860 21.204 1.00 87.69 89 ARG A N 1
ATOM 714 C CA . ARG A 1 89 ? -0.917 -0.513 20.633 1.00 87.69 89 ARG A CA 1
ATOM 715 C C . ARG A 1 89 ? 0.335 -0.216 19.817 1.00 87.69 89 ARG A C 1
ATOM 717 O O . ARG A 1 89 ? 0.213 0.302 18.714 1.00 87.69 89 ARG A O 1
ATOM 724 N N . GLN A 1 90 ? 1.523 -0.505 20.339 1.00 84.75 90 GLN A N 1
ATOM 725 C CA . GLN A 1 90 ? 2.755 -0.168 19.633 1.00 84.75 90 GLN A CA 1
ATOM 726 C C . GLN A 1 90 ? 2.901 -0.995 18.352 1.00 84.75 90 GLN A C 1
ATOM 728 O O . GLN A 1 90 ? 3.183 -0.425 17.299 1.00 84.75 90 GLN A O 1
ATOM 733 N N . GLU A 1 91 ? 2.631 -2.297 18.425 1.00 85.69 91 GLU A N 1
ATOM 734 C CA . GLU A 1 91 ? 2.700 -3.202 17.274 1.00 85.69 91 GLU A CA 1
ATOM 735 C C . GLU A 1 91 ? 1.665 -2.842 16.201 1.00 85.69 91 GLU A C 1
ATOM 737 O O . GLU A 1 91 ? 2.011 -2.648 15.037 1.00 85.69 91 GLU A O 1
ATOM 742 N N . VAL A 1 92 ? 0.400 -2.644 16.583 1.00 86.88 92 VAL A N 1
ATOM 743 C CA . VAL A 1 92 ? -0.660 -2.252 15.644 1.00 86.88 92 VAL A CA 1
ATOM 744 C C . VAL A 1 92 ? -0.398 -0.882 15.049 1.00 86.88 92 VAL A C 1
ATOM 746 O O . VAL A 1 92 ? -0.650 -0.678 13.863 1.00 86.88 92 VAL A O 1
ATOM 749 N N . LEU A 1 93 ? 0.118 0.071 15.825 1.00 84.75 93 LEU A N 1
ATOM 750 C CA . LEU A 1 93 ? 0.460 1.374 15.268 1.00 84.75 93 LEU A CA 1
ATOM 751 C C . LEU A 1 93 ? 1.608 1.264 14.261 1.00 84.75 93 LEU A C 1
ATOM 753 O O . LEU A 1 93 ? 1.520 1.875 13.199 1.00 84.75 93 LEU A O 1
ATOM 757 N N . GLN A 1 94 ? 2.617 0.435 14.538 1.00 79.38 94 GLN A N 1
ATOM 758 C CA . GLN A 1 94 ? 3.711 0.153 13.606 1.00 79.38 94 GLN A CA 1
ATOM 759 C C . GLN A 1 94 ? 3.247 -0.574 12.335 1.00 79.38 94 GLN A C 1
ATOM 761 O O . GLN A 1 94 ? 3.745 -0.264 11.254 1.00 79.38 94 GLN A O 1
ATOM 766 N N . CYS A 1 95 ? 2.290 -1.500 12.439 1.00 78.12 95 CYS A N 1
ATOM 767 C CA . CYS A 1 95 ? 1.802 -2.280 11.299 1.00 78.12 95 CYS A CA 1
ATOM 768 C C . CYS A 1 95 ? 0.693 -1.587 10.491 1.00 78.12 95 CYS A C 1
ATOM 770 O O . CYS A 1 95 ? 0.616 -1.769 9.279 1.00 78.12 95 CYS A O 1
ATOM 772 N N . VAL A 1 96 ? -0.190 -0.839 11.155 1.00 78.12 96 VAL A N 1
ATOM 773 C CA . VAL A 1 96 ? -1.459 -0.339 10.592 1.00 78.12 96 VAL A CA 1
ATOM 774 C C . VAL A 1 96 ? -1.662 1.146 10.881 1.00 78.12 96 VAL A C 1
ATOM 776 O O . VAL A 1 96 ? -2.116 1.888 10.012 1.00 78.12 96 VAL A O 1
ATOM 779 N N . GLY A 1 97 ? -1.329 1.601 12.090 1.00 61.88 97 GLY A N 1
ATOM 780 C CA . GLY A 1 97 ? -1.734 2.921 12.589 1.00 61.88 97 GLY A CA 1
ATOM 781 C C . GLY A 1 97 ? -1.059 4.121 11.939 1.00 61.88 97 GLY A C 1
ATOM 782 O O . GLY A 1 97 ? -1.611 5.217 11.995 1.00 61.88 97 GLY A O 1
ATOM 783 N N . TYR A 1 98 ? 0.083 3.937 11.279 1.00 68.69 98 TYR A N 1
ATOM 784 C CA . TYR A 1 98 ? 0.670 5.008 10.470 1.00 68.69 98 TYR A CA 1
ATOM 785 C C . TYR A 1 98 ? 0.071 5.083 9.059 1.00 68.69 98 TYR A C 1
ATOM 787 O O . TYR A 1 98 ? 0.355 6.024 8.326 1.00 68.69 98 TYR A O 1
ATOM 795 N N . GLY A 1 99 ? -0.773 4.123 8.668 1.00 67.12 99 GLY A N 1
ATOM 796 C CA . GLY A 1 99 ? -1.416 4.071 7.355 1.00 67.12 99 GLY A CA 1
ATOM 797 C C . GLY A 1 99 ? -0.516 3.597 6.216 1.00 67.12 99 GLY A C 1
ATOM 798 O O . GLY A 1 99 ? -1.019 3.440 5.107 1.00 67.12 99 GLY A O 1
ATOM 799 N N . TYR A 1 100 ? 0.775 3.345 6.476 1.00 74.44 100 TYR A N 1
ATOM 800 C CA . TYR A 1 100 ? 1.744 2.849 5.494 1.00 74.44 100 TYR A CA 1
ATOM 801 C C . TYR A 1 100 ? 1.865 1.330 5.583 1.00 74.44 100 TYR A C 1
ATOM 803 O O . TYR A 1 100 ? 2.097 0.785 6.660 1.00 74.44 100 TYR A O 1
ATOM 811 N N . ALA A 1 101 ? 1.779 0.649 4.439 1.00 77.06 101 ALA A N 1
ATOM 812 C CA . ALA A 1 101 ? 2.304 -0.708 4.346 1.00 77.06 101 ALA A CA 1
ATOM 813 C C . ALA A 1 101 ? 3.813 -0.661 4.623 1.00 77.06 101 ALA A C 1
ATOM 815 O O . ALA A 1 101 ? 4.505 0.230 4.118 1.00 77.06 101 ALA A O 1
ATOM 816 N N . SER A 1 102 ? 4.336 -1.611 5.403 1.00 83.56 102 SER A N 1
ATOM 817 C CA . SER A 1 102 ? 5.782 -1.691 5.611 1.00 83.56 102 SER A CA 1
ATOM 818 C C . SER A 1 102 ? 6.484 -1.817 4.255 1.00 83.56 102 SER A C 1
ATOM 820 O O . SER A 1 102 ? 6.012 -2.530 3.364 1.00 83.56 102 SER A O 1
ATOM 822 N N . LEU A 1 103 ? 7.606 -1.111 4.077 1.00 85.56 103 LEU A N 1
ATOM 823 C CA . LEU A 1 103 ? 8.344 -1.122 2.809 1.00 85.56 103 LEU A CA 1
ATOM 824 C C . LEU A 1 103 ? 8.671 -2.555 2.377 1.00 85.56 103 LEU A C 1
ATOM 826 O O . LEU A 1 103 ? 8.463 -2.908 1.221 1.00 85.56 103 LEU A O 1
ATOM 830 N N . GLY A 1 104 ? 9.111 -3.390 3.323 1.00 88.31 104 GLY A N 1
ATOM 831 C CA . GLY A 1 104 ? 9.409 -4.798 3.072 1.00 88.31 104 GLY A CA 1
ATOM 832 C C . GLY A 1 104 ? 8.204 -5.569 2.535 1.00 88.31 104 GLY A C 1
ATOM 833 O O . GLY A 1 104 ? 8.337 -6.284 1.546 1.00 88.31 104 GLY A O 1
ATOM 834 N N . TYR A 1 105 ? 7.016 -5.370 3.115 1.00 88.81 105 TYR A N 1
ATOM 835 C CA . TYR A 1 105 ? 5.794 -6.007 2.625 1.00 88.81 105 TYR A CA 1
ATOM 836 C C . TYR A 1 105 ? 5.399 -5.496 1.235 1.00 88.81 105 TYR A C 1
ATOM 838 O O . TYR A 1 105 ? 5.093 -6.293 0.350 1.00 88.81 105 TYR A O 1
ATOM 846 N N . ALA A 1 106 ? 5.455 -4.181 1.007 1.00 91.12 106 ALA A N 1
ATOM 847 C CA . ALA A 1 106 ? 5.129 -3.594 -0.291 1.00 91.12 106 ALA A CA 1
ATOM 848 C C . ALA A 1 106 ? 6.074 -4.093 -1.399 1.00 91.12 106 ALA A C 1
ATOM 850 O O . ALA A 1 106 ? 5.608 -4.496 -2.465 1.00 91.12 106 ALA A O 1
ATOM 851 N N . VAL A 1 107 ? 7.384 -4.122 -1.131 1.00 92.81 107 VAL A N 1
ATOM 852 C CA . VAL A 1 107 ? 8.408 -4.643 -2.052 1.00 92.81 107 VAL A CA 1
ATOM 853 C C . VAL A 1 107 ? 8.192 -6.129 -2.305 1.00 92.81 107 VAL A C 1
ATOM 855 O O . VAL A 1 107 ? 8.168 -6.544 -3.461 1.00 92.81 107 VAL A O 1
ATOM 858 N N . TYR A 1 108 ? 7.970 -6.923 -1.255 1.00 94.38 108 TYR A N 1
ATOM 859 C CA . TYR A 1 108 ? 7.692 -8.351 -1.389 1.00 94.38 108 TYR A CA 1
ATOM 860 C C . TYR A 1 108 ? 6.476 -8.608 -2.287 1.00 94.38 108 TYR A C 1
ATOM 862 O O . TYR A 1 108 ? 6.568 -9.381 -3.241 1.00 94.38 108 TYR A O 1
ATOM 870 N N . MET A 1 109 ? 5.356 -7.924 -2.038 1.00 94.38 109 MET A N 1
ATOM 871 C CA . MET A 1 109 ? 4.129 -8.083 -2.824 1.00 94.38 109 MET A CA 1
ATOM 872 C C . MET A 1 109 ? 4.306 -7.624 -4.276 1.00 94.38 109 MET A C 1
ATOM 874 O O . MET A 1 109 ? 3.868 -8.314 -5.195 1.00 94.38 109 MET A O 1
ATOM 878 N N . ALA A 1 110 ? 4.979 -6.491 -4.501 1.00 94.56 110 ALA A N 1
ATOM 879 C CA . ALA A 1 110 ? 5.228 -5.972 -5.844 1.00 94.56 110 ALA A CA 1
ATOM 880 C C . ALA A 1 110 ? 6.141 -6.906 -6.656 1.00 94.56 110 ALA A C 1
ATOM 882 O O . ALA A 1 110 ? 5.830 -7.244 -7.802 1.00 94.56 110 ALA A O 1
ATOM 883 N N . CYS A 1 111 ? 7.250 -7.357 -6.063 1.00 94.38 111 CYS A N 1
ATOM 884 C CA . CYS A 1 111 ? 8.218 -8.227 -6.726 1.00 94.38 111 CYS A CA 1
ATOM 885 C C . CYS A 1 111 ? 7.656 -9.631 -6.969 1.00 94.38 111 CYS A C 1
ATOM 887 O O . CYS A 1 111 ? 7.751 -10.129 -8.090 1.00 94.38 111 CYS A O 1
ATOM 889 N N . SER A 1 112 ? 7.025 -10.251 -5.965 1.00 95.12 112 SER A N 1
ATOM 890 C CA . SER A 1 112 ? 6.432 -11.593 -6.103 1.00 95.12 112 SER A CA 1
ATOM 891 C C . SER A 1 112 ? 5.303 -11.620 -7.136 1.00 95.12 112 SER A C 1
ATOM 893 O O . SER A 1 112 ? 5.276 -12.504 -7.992 1.00 95.12 112 SER A O 1
ATOM 895 N N . GLY A 1 113 ? 4.438 -10.598 -7.149 1.00 94.31 113 GLY A N 1
ATOM 896 C CA . GLY A 1 113 ? 3.389 -10.444 -8.161 1.00 94.31 113 GLY A CA 1
ATOM 897 C C . GLY A 1 113 ? 3.921 -10.249 -9.586 1.00 94.31 113 GLY A C 1
ATOM 898 O O . GLY A 1 113 ? 3.203 -10.504 -10.550 1.00 94.31 113 GLY A O 1
ATOM 899 N N . SER A 1 114 ? 5.188 -9.850 -9.731 1.00 94.06 114 SER A N 1
ATOM 900 C CA . SER A 1 114 ? 5.842 -9.613 -11.025 1.00 94.06 114 SER A CA 1
ATOM 901 C C . SER A 1 114 ? 6.659 -10.811 -11.531 1.00 94.06 114 SER A C 1
ATOM 903 O O . SER A 1 114 ? 7.191 -10.764 -12.641 1.00 94.06 114 SER A O 1
ATOM 905 N N . VAL A 1 115 ? 6.764 -11.901 -10.760 1.00 94.19 115 VAL A N 1
ATOM 906 C CA . VAL A 1 115 ? 7.500 -13.117 -11.161 1.00 94.19 115 VAL A CA 1
ATOM 907 C C . VAL A 1 115 ? 6.961 -13.746 -12.456 1.00 94.19 115 VAL A C 1
ATOM 909 O O . VAL A 1 115 ? 7.780 -14.100 -13.305 1.00 94.19 115 VAL A O 1
ATOM 912 N N . PRO A 1 116 ? 5.637 -13.848 -12.699 1.00 93.44 116 PRO A N 1
ATOM 913 C CA . PRO A 1 116 ? 5.137 -14.417 -13.953 1.00 93.44 116 PRO A CA 1
ATOM 914 C C . PRO A 1 116 ? 5.640 -13.672 -15.198 1.00 93.44 116 PRO A C 1
ATOM 916 O O . PRO A 1 116 ? 5.945 -14.297 -16.212 1.00 93.44 116 PRO A O 1
ATOM 919 N N . ILE A 1 117 ? 5.792 -12.347 -15.111 1.00 90.31 117 ILE A N 1
ATOM 920 C CA . ILE A 1 117 ? 6.305 -11.513 -16.208 1.00 90.31 117 ILE A CA 1
ATOM 921 C C . ILE A 1 117 ? 7.787 -11.802 -16.453 1.00 90.31 117 ILE A C 1
ATOM 923 O O . ILE A 1 117 ? 8.197 -11.916 -17.607 1.00 90.31 117 ILE A O 1
ATOM 927 N N . LEU A 1 118 ? 8.572 -11.993 -15.386 1.00 90.62 118 LEU A N 1
ATOM 928 C CA . LEU A 1 118 ? 9.973 -12.401 -15.509 1.00 90.62 118 LEU A CA 1
ATOM 929 C C . LEU A 1 118 ? 10.092 -13.720 -16.271 1.00 90.62 118 LEU A C 1
ATOM 931 O O . LEU A 1 118 ? 10.879 -13.820 -17.203 1.00 90.62 118 LEU A O 1
ATOM 935 N N . VAL A 1 119 ? 9.274 -14.718 -15.923 1.00 91.69 119 VAL A N 1
ATOM 936 C CA . VAL A 1 119 ? 9.291 -16.034 -16.583 1.00 91.69 119 VAL A CA 1
ATOM 937 C C . VAL A 1 119 ? 9.001 -15.917 -18.082 1.00 91.69 119 VAL A C 1
ATOM 939 O O . VAL A 1 119 ? 9.646 -16.596 -18.883 1.00 91.69 119 VAL A O 1
ATOM 942 N N . LEU A 1 120 ? 8.070 -15.044 -18.480 1.00 89.00 120 LEU A N 1
ATOM 943 C CA . LEU A 1 120 ? 7.782 -14.788 -19.894 1.00 89.00 120 LEU A CA 1
ATOM 944 C C . LEU A 1 120 ? 8.977 -14.149 -20.617 1.00 89.00 120 LEU A C 1
ATOM 946 O O . LEU A 1 120 ? 9.292 -14.554 -21.733 1.00 89.00 120 LEU A O 1
ATOM 950 N N . GLN A 1 121 ? 9.677 -13.216 -19.970 1.00 87.31 121 GLN A N 1
ATOM 951 C CA . GLN A 1 121 ? 10.857 -12.556 -20.541 1.00 87.31 121 GLN A CA 1
ATOM 952 C C . GLN A 1 121 ? 12.088 -13.474 -20.591 1.00 87.31 121 GLN A C 1
ATOM 954 O O . GLN A 1 121 ? 12.847 -13.442 -21.556 1.00 87.31 121 GLN A O 1
ATOM 959 N N . LEU A 1 122 ? 12.277 -14.356 -19.605 1.00 86.38 122 LEU A N 1
ATOM 960 C CA . LEU A 1 122 ? 13.366 -15.340 -19.614 1.00 86.38 122 LEU A CA 1
ATOM 961 C C . LEU A 1 122 ? 13.252 -16.314 -20.798 1.00 86.38 122 LEU A C 1
ATOM 963 O O . LEU A 1 122 ? 14.264 -16.782 -21.312 1.00 86.38 122 LEU A O 1
ATOM 967 N N . ARG A 1 123 ? 12.030 -16.615 -21.260 1.00 85.88 123 ARG A N 1
ATOM 968 C CA . ARG A 1 123 ? 11.828 -17.465 -22.444 1.00 85.88 123 ARG A CA 1
ATOM 969 C C . ARG A 1 123 ? 12.332 -16.805 -23.722 1.00 85.88 123 ARG A C 1
ATOM 971 O O . ARG A 1 123 ? 12.961 -17.495 -24.519 1.00 85.88 123 ARG A O 1
ATOM 978 N N . SER A 1 124 ? 12.116 -15.499 -23.895 1.00 79.69 124 SER A N 1
ATOM 979 C CA . SER A 1 124 ? 12.683 -14.775 -25.039 1.00 79.69 124 SER A CA 1
ATOM 980 C C . SER A 1 124 ? 14.205 -14.675 -24.957 1.00 79.69 124 SER A C 1
ATOM 982 O O . SER A 1 124 ? 14.858 -14.684 -25.994 1.00 79.69 124 SER A O 1
ATOM 984 N N . LEU A 1 125 ? 14.795 -14.686 -23.748 1.00 76.62 125 LEU A N 1
ATOM 985 C CA . LEU A 1 125 ? 16.256 -14.641 -23.613 1.00 76.62 125 LEU A CA 1
ATOM 986 C C . LEU A 1 125 ? 16.968 -15.812 -24.308 1.00 76.62 125 LEU A C 1
ATOM 988 O O . LEU A 1 125 ? 18.101 -15.679 -24.759 1.00 76.62 125 LEU A O 1
ATOM 992 N N . ARG A 1 126 ? 16.325 -16.981 -24.369 1.00 69.94 126 ARG A N 1
ATOM 993 C CA . ARG A 1 126 ? 16.934 -18.190 -24.933 1.00 69.94 126 ARG A CA 1
ATOM 994 C C . ARG A 1 126 ? 16.970 -18.187 -26.466 1.00 69.94 126 ARG A C 1
ATOM 996 O O . ARG A 1 126 ? 17.706 -18.986 -27.034 1.00 69.94 126 ARG A O 1
ATOM 1003 N N . ALA A 1 127 ? 16.175 -17.340 -27.117 1.00 74.31 127 ALA A N 1
ATOM 1004 C CA . ALA A 1 127 ? 16.020 -17.341 -28.570 1.00 74.31 127 ALA A CA 1
ATOM 1005 C C . ALA A 1 127 ? 17.021 -16.421 -29.295 1.00 74.31 127 ALA A C 1
ATOM 1007 O O . ALA A 1 127 ? 17.464 -16.770 -30.383 1.00 74.31 127 ALA A O 1
ATOM 1008 N N . ASP A 1 128 ? 17.428 -15.307 -28.672 1.00 69.06 128 ASP A N 1
ATOM 1009 C CA . ASP A 1 128 ? 18.051 -14.172 -29.378 1.00 69.06 128 ASP A CA 1
ATOM 1010 C C . ASP A 1 128 ? 19.473 -13.826 -28.885 1.00 69.06 128 ASP A C 1
ATOM 1012 O O . ASP A 1 128 ? 19.855 -12.658 -28.814 1.00 69.06 128 ASP A O 1
ATOM 1016 N N . ALA A 1 129 ? 20.277 -14.818 -28.492 1.00 69.50 129 ALA A N 1
ATOM 1017 C CA . ALA A 1 129 ? 21.626 -14.556 -27.983 1.00 69.50 129 ALA A CA 1
ATOM 1018 C C . ALA A 1 129 ? 22.558 -14.000 -29.087 1.00 69.50 129 ALA A C 1
ATOM 1020 O O . ALA A 1 129 ? 22.968 -14.732 -29.987 1.00 69.50 129 ALA A O 1
ATOM 1021 N N . SER A 1 130 ? 22.903 -12.708 -28.994 1.00 73.75 130 SER A N 1
ATOM 1022 C CA . SER A 1 130 ? 23.929 -12.057 -29.827 1.00 73.75 130 SER A CA 1
ATOM 1023 C C . SER A 1 130 ? 25.335 -12.589 -29.493 1.00 73.75 130 SER A C 1
ATOM 1025 O O . SER A 1 130 ? 25.609 -12.862 -28.320 1.00 73.75 130 SER A O 1
ATOM 1027 N N . PRO A 1 131 ? 26.242 -12.727 -30.481 1.00 73.19 131 PRO A N 1
ATOM 1028 C CA . PRO A 1 131 ? 27.618 -13.170 -30.252 1.00 73.19 131 PRO A CA 1
ATOM 1029 C C . PRO A 1 131 ? 28.519 -12.120 -29.574 1.00 73.19 131 PRO A C 1
ATOM 1031 O O . PRO A 1 131 ? 29.580 -12.487 -29.068 1.00 73.19 131 PRO A O 1
ATOM 1034 N N . GLU A 1 132 ? 28.138 -10.837 -29.539 1.00 85.19 132 GLU A N 1
ATOM 1035 C CA . GLU A 1 132 ? 28.969 -9.773 -28.956 1.00 85.19 132 GLU A CA 1
ATOM 1036 C C . GLU A 1 132 ? 28.647 -9.502 -27.475 1.00 85.19 132 GLU A C 1
ATOM 1038 O O . GLU A 1 132 ? 27.505 -9.248 -27.088 1.00 85.19 132 GLU A O 1
ATOM 1043 N N . ALA A 1 133 ? 29.682 -9.505 -26.625 1.00 82.50 133 ALA A N 1
ATOM 1044 C CA . ALA A 1 133 ? 29.537 -9.398 -25.169 1.00 82.50 133 ALA A CA 1
ATOM 1045 C C . ALA A 1 133 ? 28.941 -8.057 -24.689 1.00 82.50 133 ALA A C 1
ATOM 1047 O O . ALA A 1 133 ? 28.213 -8.022 -23.695 1.00 82.50 133 ALA A O 1
ATOM 1048 N N . VAL A 1 134 ? 29.237 -6.948 -25.379 1.00 79.00 134 VAL A N 1
ATOM 1049 C CA . VAL A 1 134 ? 28.721 -5.611 -25.019 1.00 79.00 134 VAL A CA 1
ATOM 1050 C C . VAL A 1 134 ? 27.224 -5.513 -25.309 1.00 79.00 134 VAL A C 1
ATOM 1052 O O . VAL A 1 134 ? 26.458 -5.060 -24.454 1.00 79.00 134 VAL A O 1
ATOM 1055 N N . ASP A 1 135 ? 26.795 -6.016 -26.463 1.00 84.62 135 ASP A N 1
ATOM 1056 C CA . ASP A 1 135 ? 25.381 -6.084 -26.828 1.00 84.62 135 ASP A CA 1
ATOM 1057 C C . ASP A 1 135 ? 24.608 -7.011 -25.891 1.00 84.62 135 ASP A C 1
ATOM 1059 O O 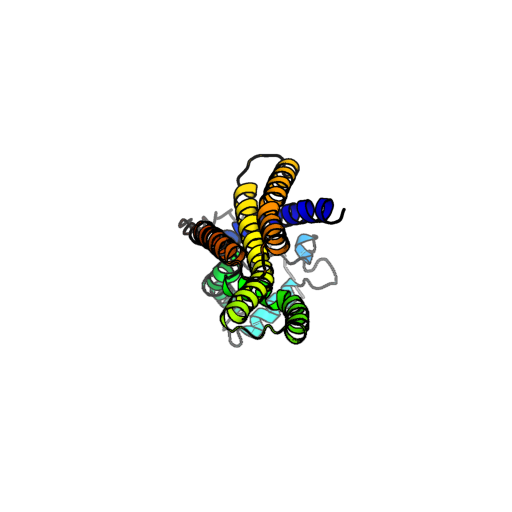. ASP A 1 135 ? 23.483 -6.699 -25.492 1.00 84.62 135 ASP A O 1
ATOM 1063 N N . GLN A 1 136 ? 25.235 -8.107 -25.454 1.00 85.12 136 GLN A N 1
ATOM 1064 C CA . GLN A 1 136 ? 24.649 -9.018 -24.477 1.00 85.12 136 GLN A CA 1
ATOM 1065 C C . GLN A 1 136 ? 24.404 -8.336 -23.121 1.00 85.12 136 GLN A C 1
ATOM 1067 O O . GLN A 1 136 ? 23.346 -8.533 -22.517 1.00 85.12 136 GLN A O 1
ATOM 1072 N N . ALA A 1 137 ? 25.341 -7.505 -22.650 1.00 88.50 137 ALA A N 1
ATOM 1073 C CA . ALA A 1 137 ? 25.188 -6.764 -21.399 1.00 88.50 137 ALA A CA 1
ATOM 1074 C C . ALA A 1 137 ? 24.072 -5.707 -21.485 1.00 88.50 137 ALA A C 1
ATOM 1076 O O . ALA A 1 137 ? 23.212 -5.645 -20.599 1.00 88.50 137 ALA A O 1
ATOM 1077 N N . ALA A 1 138 ? 24.047 -4.909 -22.558 1.00 88.75 138 ALA A N 1
ATOM 1078 C CA . ALA A 1 138 ? 23.017 -3.891 -22.780 1.00 88.75 138 ALA A CA 1
ATOM 1079 C C . ALA A 1 138 ? 21.617 -4.518 -22.881 1.00 88.75 138 ALA A C 1
ATOM 1081 O O . ALA A 1 138 ? 20.664 -4.067 -22.236 1.00 88.75 138 ALA A O 1
ATOM 1082 N N . TRP A 1 139 ? 21.506 -5.617 -23.625 1.00 86.62 139 TRP A N 1
ATOM 1083 C CA . TRP A 1 139 ? 20.259 -6.349 -23.769 1.00 86.62 139 TRP A CA 1
ATOM 1084 C C . TRP A 1 139 ? 19.803 -7.007 -22.457 1.00 86.62 139 TRP A C 1
ATOM 1086 O O . TRP A 1 139 ? 18.625 -6.908 -22.104 1.00 86.62 139 TRP A O 1
ATOM 1096 N N . PHE A 1 140 ? 20.711 -7.602 -21.675 1.00 89.31 140 PHE A N 1
ATOM 1097 C CA . PHE A 1 140 ? 20.364 -8.178 -20.371 1.00 89.31 140 PHE A CA 1
ATOM 1098 C C . PHE A 1 140 ? 19.830 -7.108 -19.410 1.00 89.31 140 PHE A C 1
ATOM 1100 O O . PHE A 1 140 ? 18.785 -7.297 -18.782 1.00 89.31 140 PHE A O 1
ATOM 1107 N N . LEU A 1 141 ? 20.498 -5.950 -19.346 1.00 92.38 141 LEU A N 1
ATOM 1108 C CA . LEU A 1 141 ? 20.033 -4.804 -18.562 1.00 92.38 141 LEU A CA 1
ATOM 1109 C C . LEU A 1 141 ? 18.656 -4.324 -19.022 1.00 92.38 141 LEU A C 1
ATOM 1111 O O . LEU A 1 141 ? 17.809 -4.008 -18.187 1.00 92.38 141 LEU A O 1
ATOM 1115 N N . ARG A 1 142 ? 18.399 -4.307 -20.331 1.00 90.50 142 ARG A N 1
ATOM 1116 C CA . ARG A 1 142 ? 17.088 -3.951 -20.881 1.00 90.50 142 ARG A CA 1
ATOM 1117 C C . ARG A 1 142 ? 16.000 -4.912 -20.420 1.00 90.50 142 ARG A C 1
ATOM 1119 O O . ARG A 1 142 ? 14.921 -4.454 -20.052 1.00 90.50 142 ARG A O 1
ATOM 1126 N N . VAL A 1 143 ? 16.268 -6.217 -20.408 1.00 90.69 143 VAL A N 1
ATOM 1127 C CA . VAL A 1 143 ? 15.304 -7.212 -19.915 1.00 90.69 143 VAL A CA 1
ATOM 1128 C C . VAL A 1 143 ? 15.072 -7.049 -18.416 1.00 90.69 143 VAL A C 1
ATOM 1130 O O . VAL A 1 143 ? 13.921 -7.011 -17.981 1.00 90.69 143 VAL A O 1
ATOM 1133 N N . LEU A 1 144 ? 16.132 -6.829 -17.636 1.00 92.81 144 LEU A N 1
ATOM 1134 C CA . LEU A 1 144 ? 16.007 -6.552 -16.208 1.00 92.81 144 LEU A CA 1
ATOM 1135 C C . LEU A 1 144 ? 15.170 -5.292 -15.939 1.00 92.81 144 LEU A C 1
ATOM 1137 O O . LEU A 1 144 ? 14.277 -5.329 -15.097 1.00 92.81 144 LEU A O 1
ATOM 1141 N N . VAL A 1 145 ? 15.408 -4.201 -16.672 1.00 94.25 145 VAL A N 1
ATOM 1142 C CA . VAL A 1 145 ? 14.613 -2.963 -16.591 1.00 94.25 145 VAL A CA 1
ATOM 1143 C C . VAL A 1 145 ? 13.166 -3.213 -17.008 1.00 94.25 145 VAL A C 1
ATOM 1145 O O . VAL A 1 145 ? 12.238 -2.740 -16.345 1.00 94.25 145 VAL A O 1
ATOM 1148 N N . ASN A 1 146 ? 12.959 -3.987 -18.075 1.00 91.56 146 ASN A N 1
ATOM 1149 C CA . ASN A 1 146 ? 11.630 -4.309 -18.572 1.00 91.56 146 ASN A CA 1
ATOM 1150 C C . ASN A 1 146 ? 10.812 -5.099 -17.540 1.00 91.56 146 ASN A C 1
ATOM 1152 O O . ASN A 1 146 ? 9.602 -4.901 -17.431 1.00 91.56 146 ASN A O 1
ATOM 1156 N N . TRP A 1 147 ? 11.453 -5.979 -16.772 1.00 93.81 147 TRP A N 1
ATOM 1157 C CA . TRP A 1 147 ? 10.833 -6.635 -15.625 1.00 93.81 147 TRP A CA 1
ATOM 1158 C C . TRP A 1 147 ? 10.640 -5.667 -14.453 1.00 93.81 147 TRP A C 1
ATOM 1160 O O . TRP A 1 147 ? 9.519 -5.503 -13.973 1.00 93.81 147 TRP A O 1
ATOM 1170 N N . ALA A 1 148 ? 11.710 -5.000 -14.014 1.00 95.06 148 ALA A N 1
ATOM 1171 C CA . ALA A 1 148 ? 11.758 -4.210 -12.784 1.00 95.06 148 ALA A CA 1
ATOM 1172 C C . ALA A 1 148 ? 10.835 -2.982 -12.800 1.00 95.06 148 ALA A C 1
ATOM 1174 O O . ALA A 1 148 ? 10.416 -2.507 -11.743 1.00 95.06 148 ALA A O 1
ATOM 1175 N N . GLN A 1 149 ? 10.456 -2.474 -13.974 1.00 94.06 149 GLN A N 1
ATOM 1176 C CA . GLN A 1 149 ? 9.492 -1.374 -14.067 1.00 94.06 149 GLN A CA 1
ATOM 1177 C C . GLN A 1 149 ? 8.097 -1.743 -13.537 1.00 94.06 149 GLN A C 1
ATOM 1179 O O . GLN A 1 149 ? 7.381 -0.863 -13.065 1.00 94.06 149 GLN A O 1
ATOM 1184 N N . VAL A 1 150 ? 7.692 -3.018 -13.600 1.00 93.31 150 VAL A N 1
ATOM 1185 C CA . VAL A 1 150 ? 6.369 -3.464 -13.134 1.00 93.31 150 VAL A CA 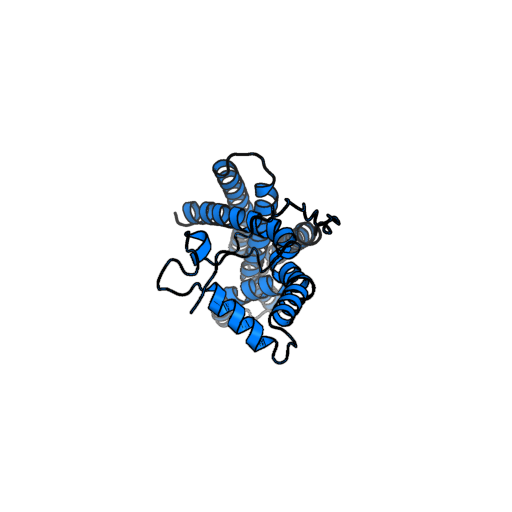1
ATOM 1186 C C . VAL A 1 150 ? 6.248 -3.390 -11.608 1.00 93.31 150 VAL A C 1
ATOM 1188 O O . VAL A 1 150 ? 5.323 -2.721 -11.126 1.00 93.31 150 VAL A O 1
ATOM 1191 N N . PRO A 1 151 ? 7.163 -3.989 -10.815 1.00 95.56 151 PRO A N 1
ATOM 1192 C CA . PRO A 1 151 ? 7.135 -3.811 -9.373 1.00 95.56 151 PRO A CA 1
ATOM 1193 C C . PRO A 1 151 ? 7.379 -2.348 -8.995 1.00 95.56 151 PRO A C 1
ATOM 1195 O O . PRO A 1 151 ? 6.698 -1.842 -8.107 1.00 95.56 151 PRO A O 1
ATOM 1198 N N . LEU A 1 152 ? 8.254 -1.625 -9.706 1.00 95.06 152 LEU A N 1
ATOM 1199 C CA . LEU A 1 152 ? 8.503 -0.208 -9.431 1.00 95.06 152 LEU A CA 1
ATOM 1200 C C . LEU A 1 152 ? 7.255 0.666 -9.648 1.00 95.06 152 LEU A C 1
ATOM 1202 O O . LEU A 1 152 ? 6.916 1.484 -8.795 1.00 95.06 152 LEU A O 1
ATOM 1206 N N . GLY A 1 153 ? 6.527 0.463 -10.748 1.00 93.62 153 GLY A N 1
ATOM 1207 C CA . GLY A 1 153 ? 5.255 1.139 -11.009 1.00 93.62 153 GLY A CA 1
ATOM 1208 C C . GLY A 1 153 ? 4.172 0.770 -9.991 1.00 93.62 153 GLY A C 1
ATOM 1209 O O . GLY A 1 153 ? 3.391 1.630 -9.582 1.00 93.62 153 GLY A O 1
ATOM 1210 N N . SER A 1 154 ? 4.160 -0.481 -9.524 1.00 93.81 154 SER A N 1
ATOM 1211 C CA . SER A 1 154 ? 3.250 -0.934 -8.464 1.00 93.81 154 SER A CA 1
ATOM 1212 C C . SER A 1 154 ? 3.537 -0.233 -7.135 1.00 93.81 154 SER A C 1
ATOM 1214 O O . SER A 1 154 ? 2.611 0.269 -6.497 1.00 93.81 154 SER A O 1
ATOM 1216 N N . LEU A 1 155 ? 4.812 -0.136 -6.746 1.00 93.81 155 LEU A N 1
ATOM 1217 C CA . LEU A 1 155 ? 5.254 0.580 -5.548 1.00 93.81 155 LEU A CA 1
ATOM 1218 C C . LEU A 1 155 ? 4.903 2.068 -5.617 1.00 93.81 155 LEU A C 1
ATOM 1220 O O . LEU A 1 155 ? 4.269 2.590 -4.699 1.00 93.81 155 LEU A O 1
ATOM 1224 N N . PHE A 1 156 ? 5.219 2.720 -6.739 1.00 93.88 156 PHE A N 1
ATOM 1225 C CA . PHE A 1 156 ? 4.830 4.106 -6.987 1.00 93.88 156 PHE A CA 1
ATOM 1226 C C . PHE A 1 156 ? 3.316 4.300 -6.834 1.00 93.88 156 PHE A C 1
ATOM 1228 O O . PHE A 1 156 ? 2.871 5.205 -6.130 1.00 93.88 156 PHE A O 1
ATOM 1235 N N . GLY A 1 157 ? 2.516 3.417 -7.440 1.00 91.94 157 GLY A N 1
ATOM 1236 C CA . GLY A 1 157 ? 1.059 3.459 -7.347 1.00 91.94 157 GLY A CA 1
ATOM 1237 C C . GLY A 1 157 ? 0.546 3.324 -5.911 1.00 91.94 157 GLY A C 1
ATOM 1238 O O . GLY A 1 157 ? -0.356 4.065 -5.523 1.00 91.94 157 GLY A O 1
ATOM 1239 N N . VAL A 1 158 ? 1.128 2.425 -5.110 1.00 91.19 158 VAL A N 1
ATOM 1240 C CA . VAL A 1 158 ? 0.781 2.256 -3.687 1.00 91.19 158 VAL A CA 1
ATOM 1241 C C . VAL A 1 158 ? 1.087 3.529 -2.900 1.00 91.19 158 VAL A C 1
ATOM 1243 O O . VAL A 1 158 ? 0.194 4.050 -2.229 1.00 91.19 158 VAL A O 1
ATOM 1246 N N . TRP A 1 159 ? 2.306 4.059 -3.006 1.00 91.31 159 TRP A N 1
ATOM 1247 C CA . TRP A 1 159 ? 2.732 5.226 -2.226 1.00 91.31 159 TRP A CA 1
ATOM 1248 C C . TRP A 1 159 ? 2.002 6.499 -2.638 1.00 91.31 159 TRP A C 1
ATOM 1250 O O . TRP A 1 159 ? 1.546 7.255 -1.780 1.00 91.31 159 TRP A O 1
ATOM 1260 N N . MET A 1 160 ? 1.806 6.703 -3.940 1.00 91.38 160 MET A N 1
ATOM 1261 C CA . MET A 1 160 ? 1.011 7.813 -4.450 1.00 91.38 160 MET A CA 1
ATOM 1262 C C . MET A 1 160 ? -0.442 7.707 -3.979 1.00 91.38 160 MET A C 1
ATOM 1264 O O . MET A 1 160 ? -0.963 8.671 -3.426 1.00 91.38 160 MET A O 1
ATOM 1268 N N . ASN A 1 161 ? -1.095 6.550 -4.140 1.00 91.06 161 ASN A N 1
ATOM 1269 C CA . ASN A 1 161 ? -2.480 6.357 -3.697 1.00 91.06 161 ASN A CA 1
ATOM 1270 C C . ASN A 1 161 ? -2.631 6.644 -2.200 1.00 91.06 161 ASN A C 1
ATOM 1272 O O . ASN A 1 161 ? -3.578 7.307 -1.775 1.00 91.06 161 ASN A O 1
ATOM 1276 N N . GLN A 1 162 ? -1.672 6.184 -1.403 1.00 89.50 162 GLN A N 1
ATOM 1277 C CA . GLN A 1 162 ? -1.674 6.425 0.025 1.00 89.50 162 GLN A CA 1
ATOM 1278 C C . GLN A 1 162 ? -1.489 7.912 0.366 1.00 89.50 162 GLN A C 1
ATOM 1280 O O . GLN A 1 162 ? -2.251 8.454 1.169 1.00 89.50 162 GLN A O 1
ATOM 1285 N N . ALA A 1 163 ? -0.527 8.593 -0.262 1.00 90.19 163 ALA A N 1
ATOM 1286 C CA . ALA A 1 163 ? -0.312 10.029 -0.083 1.00 90.19 163 ALA A CA 1
ATOM 1287 C C . ALA A 1 163 ? -1.568 10.832 -0.444 1.00 90.19 163 ALA A C 1
ATOM 1289 O O . ALA A 1 163 ? -2.011 11.695 0.315 1.00 90.19 163 ALA A O 1
ATOM 1290 N N . LEU A 1 164 ? -2.182 10.487 -1.576 1.00 91.62 164 LEU A N 1
ATOM 1291 C CA . LEU A 1 164 ? -3.408 11.096 -2.069 1.00 91.62 164 LEU A CA 1
ATOM 1292 C C . LEU A 1 164 ? -4.592 10.862 -1.126 1.00 91.62 164 LEU A C 1
ATOM 1294 O O . LEU A 1 164 ? -5.327 11.808 -0.854 1.00 91.62 164 LEU A O 1
ATOM 1298 N N . CYS A 1 165 ? -4.765 9.658 -0.574 1.00 92.56 165 CYS A N 1
ATOM 1299 C CA . CYS A 1 165 ? -5.818 9.398 0.413 1.00 92.56 165 CYS A CA 1
ATOM 1300 C C . CYS A 1 165 ? -5.575 10.179 1.715 1.00 92.56 165 CYS A C 1
ATOM 1302 O O . CYS A 1 165 ? -6.501 10.790 2.248 1.00 92.56 165 CYS A O 1
ATOM 1304 N N . SER A 1 166 ? -4.329 10.231 2.193 1.00 90.44 166 SER A N 1
ATOM 1305 C CA . SER A 1 166 ? -3.950 10.997 3.388 1.00 90.44 166 SER A CA 1
ATOM 1306 C C . SER A 1 166 ? -4.232 12.493 3.244 1.00 90.44 166 SER A C 1
ATOM 1308 O O . SER A 1 166 ? -4.703 13.128 4.193 1.00 90.44 166 SER A O 1
ATOM 1310 N N . VAL A 1 167 ? -3.973 13.057 2.059 1.00 91.12 167 VAL A N 1
ATOM 1311 C CA . VAL A 1 167 ? -4.341 14.439 1.718 1.00 91.12 167 VAL A CA 1
ATOM 1312 C C . VAL A 1 167 ? -5.856 14.567 1.575 1.00 91.12 167 VAL A C 1
ATOM 1314 O O . VAL A 1 167 ? -6.438 15.474 2.159 1.00 91.12 167 VAL A O 1
ATOM 1317 N N . GLY A 1 168 ? -6.506 13.640 0.869 1.00 92.69 168 GLY A N 1
ATOM 1318 C CA . GLY A 1 168 ? -7.937 13.670 0.571 1.00 92.69 168 GLY A CA 1
ATOM 1319 C C . GLY A 1 168 ? -8.826 13.711 1.812 1.00 92.69 168 GLY A C 1
ATOM 1320 O O . GLY A 1 168 ? -9.786 14.474 1.834 1.00 92.69 168 GLY A O 1
ATOM 1321 N N . VAL A 1 169 ? -8.466 12.987 2.878 1.00 93.50 169 VAL A N 1
ATOM 1322 C CA . VAL A 1 169 ? -9.187 13.033 4.168 1.00 93.50 169 VAL A CA 1
ATOM 1323 C C . VAL A 1 169 ? -9.099 14.415 4.844 1.00 93.50 169 VAL A C 1
ATOM 1325 O O . VAL A 1 169 ? -9.940 14.743 5.676 1.00 93.50 169 VAL A O 1
ATOM 1328 N N . LYS A 1 170 ? -8.107 15.251 4.500 1.00 92.50 170 LYS A N 1
ATOM 1329 C CA . LYS A 1 170 ? -7.954 16.617 5.042 1.00 92.50 170 LYS A CA 1
ATOM 1330 C C . LYS A 1 170 ? -8.726 17.678 4.242 1.00 92.50 170 LYS A C 1
ATOM 1332 O O . LYS A 1 170 ? -8.833 18.807 4.710 1.00 92.50 170 LYS A O 1
ATOM 1337 N N . ILE A 1 171 ? -9.233 17.357 3.048 1.00 92.50 171 ILE A N 1
ATOM 1338 C CA . ILE A 1 171 ? -9.904 18.335 2.182 1.00 92.50 171 ILE A CA 1
ATOM 1339 C C . ILE A 1 171 ? -11.389 18.438 2.576 1.00 92.50 171 ILE A C 1
ATOM 1341 O O . ILE A 1 171 ? -12.094 17.431 2.517 1.00 92.50 171 ILE A O 1
ATOM 1345 N N . PRO A 1 172 ? -11.921 19.636 2.884 1.00 92.62 172 PRO A N 1
ATOM 1346 C CA . PRO A 1 172 ? -13.329 19.840 3.237 1.00 92.62 172 PRO A CA 1
ATOM 1347 C C . PRO A 1 172 ? -14.258 19.874 2.001 1.00 92.62 172 PRO A C 1
ATOM 1349 O O . PRO A 1 172 ? -15.169 20.694 1.916 1.00 92.62 172 PRO A O 1
ATOM 1352 N N . LEU A 1 173 ? -14.019 19.016 1.004 1.00 92.56 173 LEU A N 1
ATOM 1353 C CA . LEU A 1 173 ? -14.853 18.905 -0.201 1.00 92.56 173 LEU A CA 1
ATOM 1354 C C . LEU A 1 173 ? -15.839 17.737 -0.094 1.00 92.56 173 LEU A C 1
ATOM 1356 O O . LEU A 1 173 ? -15.664 16.806 0.691 1.00 92.56 173 LEU A O 1
ATOM 1360 N N . ARG A 1 174 ? -16.859 17.731 -0.966 1.00 93.38 174 ARG A N 1
ATOM 1361 C CA . ARG A 1 174 ? -17.704 16.541 -1.159 1.00 93.38 174 ARG A CA 1
ATOM 1362 C C . ARG A 1 174 ? -16.823 15.352 -1.558 1.00 93.38 174 ARG A C 1
ATOM 1364 O O . ARG A 1 174 ? -16.045 15.453 -2.506 1.00 93.38 174 ARG A O 1
ATOM 1371 N N . ARG A 1 175 ? -16.994 14.207 -0.886 1.00 91.94 175 ARG A N 1
ATOM 1372 C CA . ARG A 1 175 ? -16.184 12.991 -1.107 1.00 91.94 175 ARG A CA 1
ATOM 1373 C C . ARG A 1 175 ? -16.110 12.563 -2.575 1.00 91.94 175 ARG A C 1
ATOM 1375 O O . ARG A 1 175 ? -15.048 12.157 -3.028 1.00 91.94 175 ARG A O 1
ATOM 1382 N N . SER A 1 176 ? -17.201 12.693 -3.330 1.00 91.88 176 SER A N 1
ATOM 1383 C CA . SER A 1 176 ? -17.225 12.368 -4.762 1.00 91.88 176 SER A CA 1
ATOM 1384 C C . SER A 1 176 ? -16.267 13.231 -5.593 1.00 91.88 176 SER A C 1
ATOM 1386 O O . SER A 1 176 ? -15.610 12.706 -6.488 1.00 91.88 176 SER A O 1
ATOM 1388 N N . LEU A 1 177 ? -16.135 14.524 -5.275 1.00 92.44 177 LEU A N 1
ATOM 1389 C CA . LEU A 1 177 ? -15.201 15.430 -5.951 1.00 92.44 177 LEU A CA 1
ATOM 1390 C C . LEU A 1 177 ? -13.750 15.093 -5.609 1.00 92.44 177 LEU A C 1
ATOM 1392 O O . LEU A 1 177 ? -12.907 15.077 -6.500 1.00 92.44 177 LEU A O 1
ATOM 1396 N N . VAL A 1 178 ? -13.471 14.771 -4.341 1.00 91.69 178 VAL A N 1
ATOM 1397 C CA . VAL A 1 178 ? -12.138 14.310 -3.923 1.00 91.69 178 VAL A CA 1
ATOM 1398 C C . VAL A 1 178 ? -11.776 13.036 -4.683 1.00 91.69 178 VAL A C 1
ATOM 1400 O O . VAL A 1 178 ? -10.729 12.986 -5.317 1.00 91.69 178 VAL A O 1
ATOM 1403 N N . VAL A 1 179 ? -12.665 12.039 -4.716 1.00 93.38 179 VAL A N 1
ATOM 1404 C CA . VAL A 1 179 ? -12.446 10.789 -5.462 1.00 93.38 179 VAL A CA 1
ATOM 1405 C C . VAL A 1 179 ? -12.185 11.052 -6.948 1.00 93.38 179 VAL A C 1
ATOM 1407 O O . VAL A 1 179 ? -11.249 10.473 -7.498 1.00 93.38 179 VAL A O 1
ATOM 1410 N N . ALA A 1 180 ? -12.955 11.933 -7.594 1.00 92.94 180 ALA A N 1
ATOM 1411 C CA . ALA A 1 180 ? -12.742 12.289 -8.997 1.00 92.94 180 ALA A CA 1
ATOM 1412 C C . ALA A 1 180 ? -11.372 12.954 -9.221 1.00 92.94 180 ALA A C 1
ATOM 1414 O O . ALA A 1 180 ? -10.638 12.552 -10.122 1.00 92.94 180 ALA A O 1
ATOM 1415 N N . LEU A 1 181 ? -10.989 13.909 -8.367 1.00 92.44 181 LEU A N 1
ATOM 1416 C CA . LEU A 1 181 ? -9.695 14.591 -8.442 1.00 92.44 181 LEU A CA 1
ATOM 1417 C C . LEU A 1 181 ? -8.527 13.611 -8.274 1.00 92.44 181 LEU A C 1
ATOM 1419 O O . LEU A 1 181 ? -7.622 13.577 -9.109 1.00 92.44 181 LEU A O 1
ATOM 1423 N N . LEU A 1 182 ? -8.565 12.783 -7.226 1.00 92.69 182 LEU A N 1
ATOM 1424 C CA . LEU A 1 182 ? -7.527 11.783 -6.964 1.00 92.69 182 LEU A CA 1
ATOM 1425 C C . LEU A 1 182 ? -7.428 10.761 -8.104 1.00 92.69 182 LEU A C 1
ATOM 1427 O O . LEU A 1 182 ? -6.331 10.324 -8.470 1.00 92.69 182 LEU A O 1
ATOM 1431 N N . SER A 1 183 ? -8.575 10.433 -8.706 1.00 92.00 183 SER A N 1
ATOM 1432 C CA . SER A 1 183 ? -8.637 9.526 -9.843 1.00 92.00 183 SER A CA 1
ATOM 1433 C C . SER A 1 183 ? -7.920 10.091 -11.067 1.00 92.00 183 SER A C 1
ATOM 1435 O O . SER A 1 183 ? -7.103 9.403 -11.683 1.00 92.00 183 SER A O 1
ATOM 1437 N N . THR A 1 184 ? -8.166 11.364 -11.377 1.00 93.06 184 THR A N 1
ATOM 1438 C CA . THR A 1 184 ? -7.510 12.077 -12.479 1.00 93.06 184 THR A CA 1
ATOM 1439 C C . THR A 1 184 ? -6.002 12.180 -12.269 1.00 93.06 184 THR A C 1
ATOM 1441 O O . THR A 1 184 ? -5.241 11.874 -13.185 1.00 93.06 184 THR A O 1
ATOM 1444 N N . VAL A 1 185 ? -5.550 12.537 -11.062 1.00 92.69 185 VAL A N 1
ATOM 1445 C CA . VAL A 1 185 ? -4.111 12.621 -10.744 1.00 92.69 185 VAL A CA 1
ATOM 1446 C C . VAL A 1 185 ? -3.423 11.272 -10.955 1.00 92.69 185 VAL A C 1
ATOM 1448 O O . VAL A 1 185 ? -2.357 11.206 -11.563 1.00 92.69 185 VAL A O 1
ATOM 1451 N N . THR A 1 186 ? -4.056 10.182 -10.520 1.00 91.50 186 THR A N 1
ATOM 1452 C CA . THR A 1 186 ? -3.509 8.827 -10.685 1.00 91.50 186 THR A CA 1
ATOM 1453 C C . THR A 1 186 ? -3.432 8.411 -12.147 1.00 91.50 186 THR A C 1
ATOM 1455 O O . THR A 1 186 ? -2.442 7.810 -12.566 1.00 91.50 186 THR A O 1
ATOM 1458 N N . LEU A 1 187 ? -4.455 8.748 -12.938 1.00 91.44 187 LEU A N 1
ATOM 1459 C CA . LEU A 1 187 ? -4.460 8.479 -14.372 1.00 91.44 187 LEU A CA 1
ATOM 1460 C C . LEU A 1 187 ? -3.322 9.230 -15.077 1.00 91.44 187 LEU A C 1
ATOM 1462 O O . LEU A 1 187 ? -2.600 8.628 -15.867 1.00 91.44 187 LEU A O 1
ATOM 1466 N N . LEU A 1 188 ? -3.105 10.503 -14.741 1.00 91.75 188 LEU A N 1
ATOM 1467 C CA . LEU A 1 188 ? -1.993 11.288 -15.286 1.00 91.75 188 LEU A CA 1
ATOM 1468 C C . LEU A 1 188 ? -0.635 10.709 -14.880 1.00 91.75 188 LEU A C 1
ATOM 1470 O O . LEU A 1 188 ? 0.244 10.548 -15.722 1.00 91.75 188 LEU A O 1
ATOM 1474 N N . ALA A 1 189 ? -0.472 10.324 -13.615 1.00 90.44 189 ALA A N 1
ATOM 1475 C CA . ALA A 1 189 ? 0.779 9.745 -13.135 1.00 90.44 189 ALA A CA 1
ATOM 1476 C C . ALA A 1 189 ? 1.093 8.377 -13.772 1.00 90.44 189 ALA A C 1
ATOM 1478 O O . ALA A 1 189 ? 2.259 8.013 -13.920 1.00 90.44 189 ALA A O 1
ATOM 1479 N N . SER A 1 190 ? 0.070 7.640 -14.226 1.00 88.88 190 SER A N 1
ATOM 1480 C CA . SER A 1 190 ? 0.254 6.390 -14.975 1.00 88.88 190 SER A CA 1
ATOM 1481 C C . SER A 1 190 ? 0.851 6.584 -16.378 1.00 88.88 190 SER A C 1
ATOM 1483 O O . SER A 1 190 ? 1.296 5.612 -16.987 1.00 88.88 190 SER A O 1
ATOM 1485 N N . ALA A 1 191 ? 0.943 7.821 -16.879 1.00 89.94 191 ALA A N 1
ATOM 1486 C CA . ALA A 1 191 ? 1.597 8.108 -18.154 1.00 89.94 191 ALA A CA 1
ATOM 1487 C C . ALA A 1 191 ? 3.116 7.858 -18.114 1.00 89.94 191 ALA A C 1
ATOM 1489 O O . ALA A 1 191 ? 3.692 7.484 -19.133 1.00 89.94 191 ALA A O 1
ATOM 1490 N N . ALA A 1 192 ? 3.767 8.007 -16.953 1.00 87.06 192 ALA A N 1
ATOM 1491 C CA . ALA A 1 192 ? 5.212 7.800 -16.811 1.00 87.06 192 ALA A CA 1
ATOM 1492 C C . ALA A 1 192 ? 5.665 6.364 -17.169 1.00 87.06 192 ALA A C 1
ATOM 1494 O O . ALA A 1 192 ? 6.486 6.208 -18.075 1.00 87.06 192 ALA A O 1
ATOM 1495 N N . PRO A 1 193 ? 5.112 5.288 -16.571 1.00 88.00 193 PRO A N 1
ATOM 1496 C CA . PRO A 1 193 ? 5.481 3.927 -16.966 1.00 88.00 193 PRO A CA 1
ATOM 1497 C C . PRO A 1 193 ? 5.104 3.608 -18.422 1.00 88.00 193 PRO A C 1
ATOM 1499 O O . PRO A 1 193 ? 5.816 2.859 -19.087 1.00 88.00 193 PRO A O 1
ATOM 1502 N N . VAL A 1 194 ? 4.035 4.208 -18.961 1.00 90.44 194 VAL A N 1
ATOM 1503 C CA . VAL A 1 194 ? 3.686 4.064 -20.386 1.00 90.44 194 VAL A CA 1
ATOM 1504 C C . VAL A 1 194 ? 4.743 4.715 -21.282 1.00 90.44 194 VAL A C 1
ATOM 1506 O O . VAL A 1 194 ? 5.110 4.142 -22.307 1.00 90.44 194 VAL A O 1
ATOM 1509 N N . ALA A 1 195 ? 5.282 5.873 -20.898 1.00 90.44 195 ALA A N 1
ATOM 1510 C CA . ALA A 1 195 ? 6.365 6.521 -21.629 1.00 90.44 195 ALA A CA 1
ATOM 1511 C C . ALA A 1 195 ? 7.633 5.651 -21.653 1.00 90.44 195 ALA A C 1
ATOM 1513 O O . ALA A 1 195 ? 8.239 5.504 -22.713 1.00 90.44 195 ALA A O 1
ATOM 1514 N N . LEU A 1 196 ? 7.989 4.999 -20.537 1.00 89.44 196 LEU A N 1
ATOM 1515 C CA . LEU A 1 196 ? 9.103 4.042 -20.504 1.00 89.44 196 LEU A CA 1
ATOM 1516 C C . LEU A 1 196 ? 8.884 2.867 -21.461 1.00 89.44 196 LEU A C 1
ATOM 1518 O O . LEU A 1 196 ? 9.803 2.496 -22.185 1.00 89.44 196 LEU A O 1
ATOM 1522 N N . GLN A 1 197 ? 7.668 2.321 -21.521 1.00 90.75 197 GLN A N 1
ATOM 1523 C CA . GLN A 1 197 ? 7.325 1.268 -22.484 1.00 90.75 197 GLN A CA 1
ATOM 1524 C C . GLN A 1 197 ? 7.508 1.739 -23.927 1.00 90.75 197 GLN A C 1
ATOM 1526 O O . GLN A 1 197 ? 8.067 1.024 -24.751 1.00 90.75 197 GLN A O 1
ATOM 1531 N N . GLN A 1 198 ? 7.100 2.970 -24.239 1.00 93.69 198 GLN A N 1
ATOM 1532 C CA . GLN A 1 198 ? 7.313 3.538 -25.571 1.00 93.69 198 GLN A CA 1
ATOM 1533 C C . GLN A 1 198 ? 8.802 3.729 -25.884 1.00 93.69 198 GLN A C 1
ATOM 1535 O O . GLN A 1 198 ? 9.224 3.438 -27.001 1.00 93.69 198 GLN A O 1
ATOM 1540 N N . ILE A 1 199 ? 9.610 4.159 -24.909 1.00 93.25 199 ILE A N 1
ATOM 1541 C CA . ILE A 1 199 ? 11.070 4.250 -25.054 1.00 93.25 199 ILE A CA 1
ATOM 1542 C C . ILE A 1 199 ? 11.651 2.854 -25.320 1.00 93.25 199 ILE A C 1
ATOM 1544 O O . ILE A 1 199 ? 12.372 2.676 -26.296 1.00 93.25 199 ILE A O 1
ATOM 1548 N N . LEU A 1 200 ? 11.264 1.848 -24.530 1.00 90.50 200 LEU A N 1
ATOM 1549 C CA . LEU A 1 200 ? 11.673 0.448 -24.696 1.00 90.50 200 LEU A CA 1
ATOM 1550 C C . LEU A 1 200 ? 11.239 -0.177 -26.028 1.00 90.50 200 LEU A C 1
ATOM 1552 O O . LEU A 1 200 ? 11.838 -1.162 -26.442 1.00 90.50 200 LEU A O 1
ATOM 1556 N N . LEU A 1 201 ? 10.208 0.333 -26.695 1.00 92.75 201 LEU A N 1
ATOM 1557 C CA . LEU A 1 201 ? 9.790 -0.173 -28.006 1.00 92.75 201 LEU A CA 1
ATOM 1558 C C . LEU A 1 201 ? 10.494 0.537 -29.166 1.00 92.75 201 LEU A C 1
ATOM 1560 O O . LEU A 1 201 ? 10.583 -0.024 -30.253 1.00 92.75 201 LEU A O 1
ATOM 1564 N N . ARG A 1 202 ? 10.971 1.768 -28.953 1.00 96.12 202 ARG A N 1
ATOM 1565 C CA . ARG A 1 202 ? 11.527 2.620 -30.016 1.00 96.12 202 ARG A CA 1
ATOM 1566 C C . ARG A 1 202 ? 13.049 2.683 -30.034 1.00 96.12 202 ARG A C 1
ATOM 1568 O O . ARG A 1 202 ? 13.609 3.062 -31.055 1.00 96.12 202 ARG A O 1
ATOM 1575 N N . THR A 1 203 ? 13.721 2.377 -28.926 1.00 95.75 203 THR A N 1
ATOM 1576 C CA . THR A 1 203 ? 15.186 2.436 -28.860 1.00 95.75 203 THR A CA 1
ATOM 1577 C C . THR A 1 203 ? 15.830 1.157 -29.372 1.00 95.75 203 THR A C 1
ATOM 1579 O O . THR A 1 203 ? 15.315 0.061 -29.154 1.00 95.75 203 THR A O 1
ATOM 1582 N N . GLU A 1 204 ? 17.003 1.285 -29.984 1.00 94.25 204 GLU A N 1
ATOM 1583 C CA . GLU A 1 204 ? 17.819 0.142 -30.400 1.00 94.25 204 GLU A CA 1
ATOM 1584 C C . GLU A 1 204 ? 18.173 -0.768 -29.209 1.00 94.25 204 GLU A C 1
ATOM 1586 O O . GLU A 1 204 ? 18.284 -0.266 -28.082 1.00 94.25 204 GLU A O 1
ATOM 1591 N N . PRO A 1 205 ? 18.351 -2.090 -29.411 1.00 88.25 205 PRO A N 1
ATOM 1592 C CA . PRO A 1 205 ? 18.663 -3.039 -28.337 1.00 88.25 205 PRO A CA 1
ATOM 1593 C C . PRO A 1 205 ? 19.901 -2.674 -27.506 1.00 88.25 205 PRO A C 1
ATOM 1595 O O . PRO A 1 205 ? 19.888 -2.882 -26.295 1.00 88.25 205 PRO A O 1
ATOM 1598 N N . SER A 1 206 ? 20.911 -2.069 -28.136 1.00 89.25 206 SER A N 1
ATOM 1599 C CA . SER A 1 206 ? 22.169 -1.608 -27.528 1.00 89.25 206 SER A CA 1
ATOM 1600 C C . SER A 1 206 ? 22.043 -0.286 -26.752 1.00 89.25 206 SER A C 1
ATOM 1602 O O . SER A 1 206 ? 22.975 0.140 -26.070 1.00 89.25 206 SER A O 1
ATOM 1604 N N . SER A 1 207 ? 20.892 0.389 -26.824 1.00 94.06 207 SER A N 1
ATOM 1605 C CA . SER A 1 207 ? 20.690 1.688 -26.185 1.00 94.06 207 SER A CA 1
ATOM 1606 C C . SER A 1 207 ? 20.516 1.573 -24.668 1.00 94.06 207 SER A C 1
ATOM 1608 O O . SER A 1 207 ? 19.615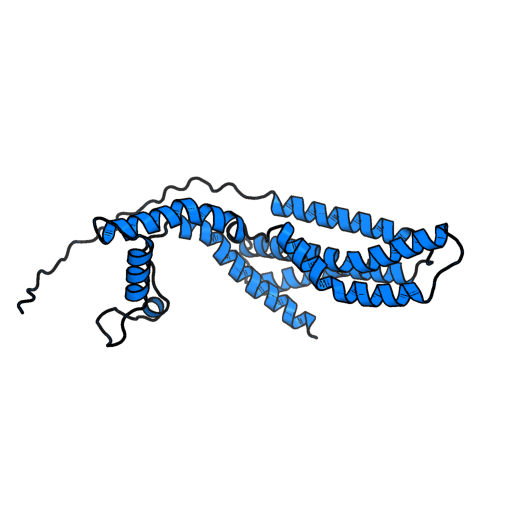 0.891 -24.178 1.00 94.06 207 SER A O 1
ATOM 1610 N N . TYR A 1 208 ? 21.294 2.359 -23.919 1.00 94.12 208 TYR A N 1
ATOM 1611 C CA . TYR A 1 208 ? 21.168 2.512 -22.463 1.00 94.12 208 TYR A CA 1
ATOM 1612 C C . TYR A 1 208 ? 20.085 3.515 -22.030 1.00 94.12 208 TYR A C 1
ATOM 1614 O O . TYR A 1 208 ? 19.847 3.691 -20.832 1.00 94.12 208 TYR A O 1
ATOM 1622 N N . LEU A 1 209 ? 19.393 4.168 -22.971 1.00 95.00 209 LEU A N 1
ATOM 1623 C CA . LEU A 1 209 ? 18.359 5.162 -22.662 1.00 95.00 209 LEU A CA 1
ATOM 1624 C C . LEU A 1 209 ? 17.239 4.625 -21.740 1.00 95.00 209 LEU A C 1
ATOM 1626 O O . LEU A 1 209 ? 16.868 5.335 -20.801 1.00 95.00 209 LEU A O 1
ATOM 1630 N N . PRO A 1 210 ? 16.725 3.386 -21.912 1.00 94.50 210 PRO A N 1
ATOM 1631 C CA . PRO A 1 210 ? 15.731 2.831 -20.992 1.00 94.50 210 PRO A CA 1
ATOM 1632 C C . PRO A 1 210 ? 16.260 2.660 -19.565 1.00 94.50 210 PRO A C 1
ATOM 1634 O O . PRO A 1 210 ? 15.515 2.859 -18.608 1.00 94.50 210 PRO A O 1
ATOM 1637 N N . VAL A 1 211 ? 17.548 2.328 -19.416 1.00 94.56 211 VAL A N 1
ATOM 1638 C CA . VAL A 1 211 ? 18.202 2.180 -18.108 1.00 94.56 211 VAL A CA 1
ATOM 1639 C C . VAL A 1 211 ? 18.286 3.535 -17.412 1.00 94.56 211 VAL A C 1
ATOM 1641 O O . VAL A 1 211 ? 17.898 3.651 -16.251 1.00 94.56 211 VAL A O 1
ATOM 1644 N N . ALA A 1 212 ? 18.712 4.579 -18.129 1.00 95.19 212 ALA A N 1
ATOM 1645 C CA . ALA A 1 212 ? 18.766 5.937 -17.591 1.00 95.19 212 ALA A CA 1
ATOM 1646 C C . ALA A 1 212 ? 17.380 6.431 -17.136 1.00 95.19 212 ALA A C 1
ATOM 1648 O O . ALA A 1 212 ? 17.239 6.942 -16.022 1.00 95.19 212 ALA A O 1
ATOM 1649 N N . TYR A 1 213 ? 16.339 6.214 -17.951 1.00 95.19 213 TYR A N 1
ATOM 1650 C CA . TYR A 1 213 ? 14.964 6.550 -17.569 1.00 95.19 213 TYR A CA 1
ATOM 1651 C C . TYR A 1 213 ? 14.509 5.759 -16.336 1.00 95.19 213 TYR A C 1
ATOM 1653 O O . TYR A 1 213 ? 13.918 6.328 -15.419 1.00 95.19 213 TYR A O 1
ATOM 1661 N N . PHE A 1 214 ? 14.793 4.455 -16.286 1.00 95.00 214 PHE A N 1
ATOM 1662 C CA . PHE A 1 214 ? 14.446 3.614 -15.143 1.00 95.00 214 PHE A CA 1
ATOM 1663 C C . PHE A 1 214 ? 15.098 4.105 -13.848 1.00 95.00 214 PHE A C 1
ATOM 1665 O O . PHE A 1 214 ? 14.419 4.194 -12.830 1.00 95.00 214 PHE A O 1
ATOM 1672 N N . VAL A 1 215 ? 16.379 4.483 -13.879 1.00 95.94 215 VAL A N 1
ATOM 1673 C CA . VAL A 1 215 ? 17.085 5.036 -12.711 1.00 95.94 215 VAL A CA 1
ATOM 1674 C C . VAL A 1 215 ? 16.463 6.362 -12.261 1.00 95.94 215 VAL A C 1
ATOM 1676 O O . VAL A 1 215 ? 16.252 6.570 -11.063 1.00 95.94 215 VAL A O 1
ATOM 1679 N N . ALA A 1 216 ? 16.102 7.239 -13.201 1.00 95.19 216 ALA A N 1
ATOM 1680 C CA . ALA A 1 216 ? 15.388 8.475 -12.883 1.00 95.19 216 ALA A CA 1
ATOM 1681 C C . ALA A 1 216 ? 14.027 8.182 -12.226 1.00 95.19 216 ALA A C 1
ATOM 1683 O O . ALA A 1 216 ? 13.697 8.752 -11.185 1.00 95.19 216 ALA A O 1
ATOM 1684 N N . TRP A 1 217 ? 13.265 7.237 -12.778 1.00 94.50 217 TRP A N 1
ATOM 1685 C CA . TRP A 1 217 ? 11.973 6.831 -12.229 1.00 94.50 217 TRP A CA 1
ATOM 1686 C C . TRP A 1 217 ? 12.094 6.175 -10.850 1.00 94.50 217 TRP A C 1
ATOM 1688 O O . TRP A 1 217 ? 11.306 6.472 -9.948 1.00 94.50 217 TRP A O 1
ATOM 1698 N N . LEU A 1 218 ? 13.113 5.339 -10.650 1.00 95.19 218 LEU A N 1
ATOM 1699 C CA . LEU A 1 218 ? 13.441 4.744 -9.360 1.00 95.19 218 LEU A CA 1
ATOM 1700 C C . LEU A 1 218 ? 13.717 5.834 -8.325 1.00 95.19 218 LEU A C 1
ATOM 1702 O O . LEU A 1 218 ? 13.165 5.776 -7.232 1.00 95.19 218 LEU A O 1
ATOM 1706 N N . THR A 1 219 ? 14.485 6.858 -8.700 1.00 95.00 219 THR A N 1
ATOM 1707 C CA . THR A 1 219 ? 14.824 7.998 -7.834 1.00 95.00 219 THR A CA 1
ATOM 1708 C C . THR A 1 219 ? 13.590 8.810 -7.446 1.00 95.00 219 THR A C 1
ATOM 1710 O O . THR A 1 219 ? 13.425 9.174 -6.284 1.00 95.00 219 THR A O 1
ATOM 1713 N N . VAL A 1 220 ? 12.681 9.072 -8.389 1.00 93.31 220 VAL A N 1
ATOM 1714 C CA . VAL A 1 220 ? 11.401 9.743 -8.099 1.00 93.31 220 VAL A CA 1
ATOM 1715 C C . VAL A 1 220 ? 10.563 8.907 -7.132 1.00 93.31 220 VAL A C 1
ATOM 1717 O O . VAL A 1 220 ? 10.004 9.430 -6.170 1.00 93.31 220 VAL A O 1
ATOM 1720 N N . THR A 1 221 ? 10.508 7.600 -7.364 1.00 92.69 221 THR A N 1
ATOM 1721 C CA . THR A 1 221 ? 9.696 6.656 -6.592 1.00 92.69 221 THR A CA 1
ATOM 1722 C C . THR A 1 221 ? 10.228 6.503 -5.161 1.00 92.69 221 THR A C 1
ATOM 1724 O O . THR A 1 221 ? 9.450 6.575 -4.208 1.00 92.69 221 THR A O 1
ATOM 1727 N N . THR A 1 222 ? 11.546 6.391 -4.974 1.00 92.31 222 THR A N 1
ATOM 1728 C CA . THR A 1 222 ? 12.181 6.366 -3.643 1.00 92.31 222 THR A CA 1
ATOM 1729 C C . THR A 1 222 ? 12.055 7.707 -2.926 1.00 92.31 222 THR A C 1
ATOM 1731 O O . THR A 1 222 ? 11.757 7.739 -1.733 1.00 92.31 222 THR A O 1
ATOM 1734 N N . THR A 1 223 ? 12.201 8.822 -3.645 1.00 91.62 223 THR A N 1
ATOM 1735 C CA . THR A 1 223 ? 11.994 10.165 -3.083 1.00 91.62 223 THR A CA 1
ATOM 1736 C C . THR A 1 223 ? 10.560 10.331 -2.590 1.00 91.62 223 THR A C 1
ATOM 1738 O O . THR A 1 223 ? 10.351 10.771 -1.461 1.00 91.62 223 THR A O 1
ATOM 1741 N N . LEU A 1 224 ? 9.570 9.908 -3.386 1.00 89.75 224 LEU A N 1
ATOM 1742 C CA . LEU A 1 224 ? 8.165 9.909 -2.983 1.00 89.75 224 LEU A CA 1
ATOM 1743 C C . LEU A 1 224 ? 7.968 9.090 -1.704 1.00 89.75 224 LEU A C 1
ATOM 1745 O O . LEU A 1 224 ? 7.374 9.603 -0.759 1.00 89.75 224 LEU A O 1
ATOM 1749 N N . PHE A 1 225 ? 8.523 7.874 -1.644 1.00 89.50 225 PHE A N 1
ATOM 1750 C CA . PHE A 1 225 ? 8.473 7.033 -0.447 1.00 89.50 225 PHE A CA 1
ATOM 1751 C C . PHE A 1 225 ? 9.034 7.749 0.787 1.00 89.50 225 PHE A C 1
ATOM 1753 O O . PHE A 1 225 ? 8.377 7.757 1.827 1.00 89.50 225 PHE A O 1
ATOM 1760 N N . HIS A 1 226 ? 10.197 8.395 0.684 1.00 89.50 226 HIS A N 1
ATOM 1761 C CA . HIS A 1 226 ? 10.783 9.140 1.801 1.00 89.50 226 HIS A CA 1
ATOM 1762 C C . HIS A 1 226 ? 9.936 10.354 2.204 1.00 89.50 226 HIS A C 1
ATOM 1764 O O . HIS A 1 226 ? 9.691 10.566 3.393 1.00 89.50 226 HIS A O 1
ATOM 1770 N N . CYS A 1 227 ? 9.425 11.122 1.239 1.00 87.62 227 CYS A N 1
ATOM 1771 C CA . CYS A 1 227 ? 8.566 12.274 1.515 1.00 87.62 227 CYS A CA 1
ATOM 1772 C C . CYS A 1 227 ? 7.255 11.875 2.204 1.00 87.62 227 CYS A C 1
ATOM 1774 O O . CYS A 1 227 ? 6.773 12.603 3.075 1.00 87.62 227 CYS A O 1
ATOM 1776 N N . THR A 1 228 ? 6.681 10.730 1.830 1.00 84.44 228 THR A N 1
ATOM 1777 C CA . THR A 1 228 ? 5.421 10.247 2.405 1.00 84.44 228 THR A CA 1
ATOM 1778 C C . THR A 1 228 ? 5.645 9.499 3.716 1.00 84.44 228 THR A C 1
ATOM 1780 O O . THR A 1 228 ? 4.934 9.741 4.682 1.00 84.44 228 THR A O 1
ATOM 1783 N N . GLY A 1 229 ? 6.658 8.635 3.784 1.00 71.75 229 GLY A N 1
ATOM 1784 C CA . GLY A 1 229 ? 6.902 7.733 4.911 1.00 71.75 229 GLY A CA 1
ATOM 1785 C C . GLY A 1 229 ? 7.541 8.403 6.129 1.00 71.75 229 GLY A C 1
ATOM 1786 O O . GLY A 1 229 ? 7.298 7.971 7.252 1.00 71.75 229 GLY A O 1
ATOM 1787 N N . CYS A 1 230 ? 8.317 9.478 5.951 1.00 62.03 230 CYS A N 1
ATOM 1788 C CA . CYS A 1 230 ? 9.000 10.134 7.073 1.00 62.03 230 CYS A CA 1
ATOM 1789 C C . CYS A 1 230 ? 8.119 11.124 7.854 1.00 62.03 230 CYS A C 1
ATOM 1791 O O . CYS A 1 230 ? 8.489 11.516 8.961 1.00 62.03 230 CYS A O 1
ATOM 1793 N N . ARG A 1 231 ? 6.943 11.521 7.343 1.00 66.44 231 ARG A N 1
ATOM 1794 C CA . ARG A 1 231 ? 5.980 12.349 8.097 1.00 66.44 231 ARG A CA 1
ATOM 1795 C C . ARG A 1 231 ? 5.072 11.483 8.968 1.00 66.44 231 ARG A C 1
ATOM 1797 O O . ARG A 1 231 ? 3.849 11.519 8.855 1.00 66.44 231 ARG A O 1
ATOM 1804 N N . VAL A 1 232 ? 5.672 10.721 9.873 1.00 63.25 232 VAL A N 1
ATOM 1805 C CA . VAL A 1 232 ? 4.937 10.236 11.039 1.00 63.25 232 VAL A CA 1
ATOM 1806 C C . VAL A 1 232 ? 4.841 11.417 12.000 1.00 63.25 232 VAL A C 1
ATOM 1808 O O . VAL A 1 232 ? 5.808 11.751 12.684 1.00 63.25 232 VAL A O 1
ATOM 1811 N N . GLU A 1 233 ? 3.696 12.105 12.005 1.00 64.50 233 GLU A N 1
ATOM 1812 C CA . GLU A 1 233 ? 3.383 13.062 13.069 1.00 64.50 233 GLU A CA 1
ATOM 1813 C C . GLU A 1 233 ? 3.506 12.303 14.396 1.00 64.50 233 GLU A C 1
ATOM 1815 O O . GLU A 1 233 ? 2.765 11.349 14.644 1.00 64.50 233 GLU A O 1
ATOM 1820 N N . ARG A 1 234 ? 4.49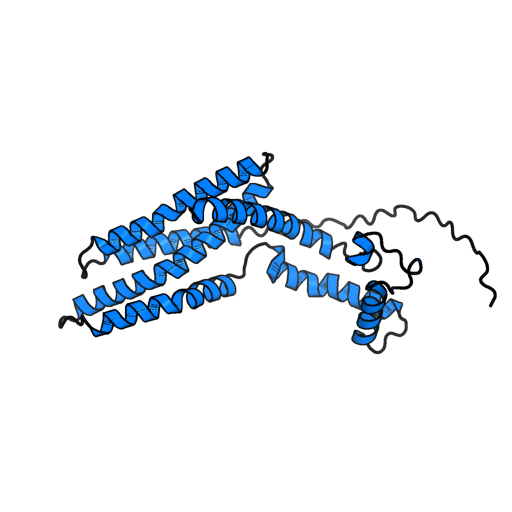6 12.670 15.228 1.00 63.94 234 ARG A N 1
ATOM 1821 C CA . ARG A 1 234 ? 4.578 12.118 16.582 1.00 63.94 234 ARG A CA 1
ATOM 1822 C C . ARG A 1 234 ? 3.234 12.403 17.249 1.00 63.94 234 ARG A C 1
ATOM 1824 O O . ARG A 1 234 ? 2.805 13.559 17.208 1.00 63.94 234 ARG A O 1
ATOM 1831 N N . PRO A 1 235 ? 2.579 11.393 17.845 1.00 62.59 235 PRO A N 1
ATOM 1832 C CA . PRO A 1 235 ? 1.327 11.612 18.547 1.00 62.59 235 PRO A CA 1
ATOM 1833 C C . PRO A 1 235 ? 1.521 12.753 19.544 1.00 62.59 235 PRO A C 1
ATOM 1835 O O . PRO A 1 235 ? 2.418 12.679 20.388 1.00 62.59 235 PRO A O 1
ATOM 1838 N N . GLN A 1 236 ? 0.719 13.815 19.436 1.00 68.50 236 GLN A N 1
ATOM 1839 C CA . GLN A 1 236 ? 0.684 14.804 20.504 1.00 68.50 236 GLN A CA 1
ATOM 1840 C C . GLN A 1 236 ? 0.209 14.093 21.779 1.00 68.50 236 GLN A C 1
ATOM 1842 O O . GLN A 1 236 ? -0.693 13.246 21.708 1.00 68.50 236 GLN A O 1
ATOM 1847 N N . PRO A 1 237 ? 0.823 14.373 22.940 1.00 63.84 237 PRO A N 1
ATOM 1848 C CA . PRO A 1 237 ? 0.388 13.804 24.203 1.00 63.84 237 PRO A CA 1
ATOM 1849 C C . PRO A 1 237 ? -0.974 14.404 24.563 1.00 63.84 237 PRO A C 1
ATOM 1851 O O . PRO A 1 237 ? -1.045 15.385 25.291 1.00 63.84 237 PRO A O 1
ATOM 1854 N N . HIS A 1 238 ? -2.070 13.845 24.041 1.00 65.19 238 HIS A N 1
ATOM 1855 C CA . HIS A 1 238 ? -3.381 14.141 24.610 1.00 65.19 238 HIS A CA 1
ATOM 1856 C C . HIS A 1 238 ? -3.582 13.270 25.847 1.00 65.19 238 HIS A C 1
ATOM 1858 O O . HIS A 1 238 ? -3.355 12.052 25.823 1.00 65.19 238 HIS A O 1
ATOM 1864 N N . THR A 1 239 ? -3.992 13.921 26.924 1.00 72.00 239 THR A N 1
ATOM 1865 C CA . THR A 1 239 ? -4.549 13.281 28.104 1.00 72.00 239 THR A CA 1
ATOM 1866 C C . THR A 1 239 ? -5.866 12.631 27.696 1.00 72.00 239 THR A C 1
ATOM 1868 O O . THR A 1 239 ? -6.687 13.241 27.013 1.00 72.00 239 THR A O 1
ATOM 1871 N N . CYS A 1 240 ? -6.067 11.366 28.068 1.00 70.00 240 CYS A N 1
ATOM 1872 C CA . CYS A 1 240 ? -7.417 10.827 28.096 1.00 70.00 240 CYS A CA 1
ATOM 1873 C C . CYS A 1 240 ? -8.138 11.602 29.192 1.00 70.00 240 CYS A C 1
ATOM 1875 O O . CYS A 1 240 ? -8.031 11.225 30.358 1.00 70.00 240 CYS A O 1
ATOM 1877 N N . ASP A 1 241 ? -8.822 12.688 28.844 1.00 62.53 241 ASP A N 1
ATOM 1878 C CA . ASP A 1 241 ? -9.855 13.222 29.717 1.00 62.53 241 ASP A CA 1
ATOM 1879 C C . ASP A 1 241 ? -10.940 12.155 29.767 1.00 62.53 241 ASP A C 1
ATOM 1881 O O . ASP A 1 241 ? -11.869 12.100 28.958 1.00 62.53 241 ASP A O 1
ATOM 1885 N N . VAL A 1 242 ? -10.765 11.230 30.711 1.00 58.59 242 VAL A N 1
ATOM 1886 C CA . VAL A 1 242 ? -11.830 10.383 31.211 1.00 58.59 242 VAL A CA 1
ATOM 1887 C C . VAL A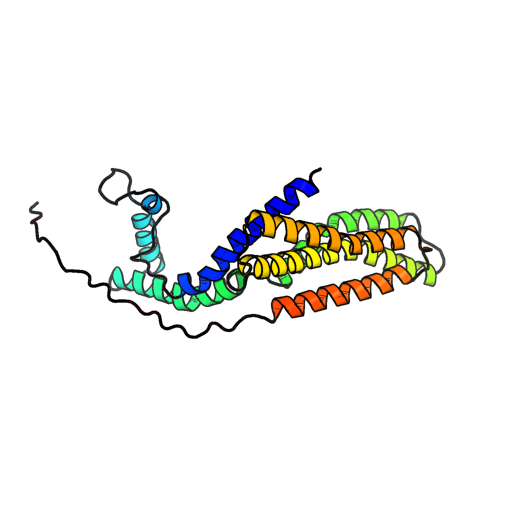 1 242 ? -12.753 11.358 31.913 1.00 58.59 242 VAL A C 1
ATOM 1889 O O . VAL A 1 242 ? -12.666 11.562 33.120 1.00 58.59 242 VAL A O 1
ATOM 1892 N N . GLY A 1 243 ? -13.595 12.032 31.131 1.00 51.91 243 GLY A N 1
ATOM 1893 C CA . GLY A 1 243 ? -14.739 12.720 31.674 1.00 51.91 243 GLY A CA 1
ATOM 1894 C C . GLY A 1 243 ? -15.454 11.686 32.525 1.00 51.91 243 GLY A C 1
ATOM 1895 O O . GLY A 1 243 ? -16.016 10.725 31.994 1.00 51.91 243 GLY A O 1
ATOM 1896 N N . HIS A 1 244 ? -15.374 11.849 33.845 1.00 47.72 244 HIS A N 1
ATOM 1897 C CA . HIS A 1 244 ? -16.320 11.277 34.782 1.00 47.72 244 HIS A CA 1
ATOM 1898 C C . HIS A 1 244 ? -17.681 11.879 34.420 1.00 47.72 244 HIS A C 1
ATOM 1900 O O . HIS A 1 244 ? -18.183 12.784 35.077 1.00 47.72 244 HIS A O 1
ATOM 1906 N N . ALA A 1 245 ? -18.267 11.416 33.315 1.00 49.31 245 ALA A N 1
ATOM 1907 C CA . ALA A 1 245 ? -19.693 11.485 33.112 1.00 49.31 245 ALA A CA 1
ATOM 1908 C C . ALA A 1 245 ? -20.252 10.684 34.281 1.00 49.31 245 ALA A C 1
ATOM 1910 O O . ALA A 1 245 ? -20.088 9.463 34.324 1.00 49.31 245 ALA A O 1
ATOM 1911 N N . GLY A 1 246 ? -20.740 11.408 35.290 1.00 42.94 246 GLY A N 1
ATOM 1912 C CA . GLY A 1 246 ? -21.243 10.846 36.526 1.00 42.94 246 GLY A CA 1
ATOM 1913 C C . GLY A 1 246 ? -22.163 9.684 36.202 1.00 42.94 246 GLY A C 1
ATOM 1914 O O . GLY A 1 246 ? -23.246 9.869 35.649 1.00 42.94 246 GLY A O 1
ATOM 1915 N N . VAL A 1 247 ? -21.703 8.480 36.532 1.00 46.62 247 VAL A N 1
ATOM 1916 C CA . VAL A 1 247 ? -22.580 7.341 36.737 1.00 46.62 247 VAL A CA 1
ATOM 1917 C C . VAL A 1 247 ? -23.401 7.736 37.955 1.00 46.62 247 VAL A C 1
ATOM 1919 O O . VAL A 1 247 ? -22.955 7.612 39.093 1.00 46.62 247 VAL A O 1
ATOM 1922 N N . GLY A 1 248 ? -24.558 8.344 37.700 1.00 42.69 248 GLY A N 1
ATOM 1923 C CA . GLY A 1 248 ? -25.599 8.472 38.697 1.00 42.69 248 GLY A CA 1
ATOM 1924 C C . GLY A 1 248 ? -25.932 7.062 39.155 1.00 42.69 248 GLY A C 1
ATOM 1925 O O . GLY A 1 248 ? -26.499 6.279 38.397 1.00 42.69 248 GLY A O 1
ATOM 1926 N N . ASN A 1 249 ? -25.501 6.734 40.369 1.00 44.28 249 ASN A N 1
ATOM 1927 C CA . ASN A 1 249 ? -25.921 5.549 41.091 1.00 44.28 249 ASN A CA 1
ATOM 1928 C C . ASN A 1 249 ? -27.443 5.603 41.255 1.00 44.28 249 ASN A C 1
ATOM 1930 O O . ASN A 1 249 ? -27.948 6.245 42.170 1.00 44.28 249 ASN A O 1
ATOM 1934 N N . ALA A 1 250 ? -28.160 4.921 40.372 1.00 44.41 250 ALA A N 1
ATOM 1935 C CA . ALA A 1 250 ? -29.473 4.368 40.660 1.00 44.41 250 ALA A CA 1
ATOM 1936 C C . ALA A 1 250 ? -29.315 2.847 40.581 1.00 44.41 250 ALA A C 1
ATOM 1938 O O . ALA A 1 250 ? -29.633 2.209 39.582 1.00 44.41 250 ALA A O 1
ATOM 1939 N N . VAL A 1 251 ? -28.682 2.286 41.613 1.00 44.56 251 VAL A N 1
ATOM 1940 C CA . VAL A 1 251 ? -28.767 0.856 41.897 1.00 44.56 251 VAL A CA 1
ATOM 1941 C C . VAL A 1 251 ? -30.084 0.681 42.640 1.00 44.56 251 VAL A C 1
ATOM 1943 O O . VAL A 1 251 ? -30.134 0.874 43.852 1.00 44.56 251 VAL A O 1
ATOM 1946 N N . ASP A 1 252 ? -31.147 0.379 41.897 1.00 43.12 252 ASP A N 1
ATOM 1947 C CA . ASP A 1 252 ? -32.346 -0.217 42.479 1.00 43.12 252 ASP A CA 1
ATOM 1948 C C . ASP A 1 252 ? -31.980 -1.633 42.924 1.00 43.12 252 ASP A C 1
ATOM 1950 O O . ASP A 1 252 ? -31.690 -2.530 42.127 1.00 43.12 252 ASP A O 1
ATOM 1954 N N . SER A 1 253 ? -31.912 -1.793 44.239 1.00 43.28 253 SER A N 1
ATOM 1955 C CA . SER A 1 253 ? -31.712 -3.052 44.932 1.00 43.28 253 SER A CA 1
ATOM 1956 C C . SER A 1 253 ? -33.026 -3.834 44.986 1.00 43.28 253 SER A C 1
ATOM 1958 O O . SER A 1 253 ? -33.618 -3.946 46.056 1.00 43.28 253 SER A O 1
ATOM 1960 N N . ASP A 1 254 ? -33.469 -4.393 43.860 1.00 45.56 254 ASP A N 1
ATOM 1961 C CA . ASP A 1 254 ? -34.562 -5.371 43.858 1.00 45.56 254 ASP A CA 1
ATOM 1962 C C . ASP A 1 254 ? -34.005 -6.801 43.894 1.00 45.56 254 ASP A C 1
ATOM 1964 O O . ASP A 1 254 ? -33.575 -7.404 42.911 1.00 45.56 254 ASP A O 1
ATOM 1968 N N . THR A 1 255 ? -33.951 -7.279 45.133 1.00 43.72 255 THR A N 1
ATOM 1969 C CA . THR A 1 255 ? -34.217 -8.634 45.625 1.00 43.72 255 THR A CA 1
ATOM 1970 C C . THR A 1 255 ? -34.423 -9.723 44.557 1.00 43.72 255 THR A C 1
ATOM 1972 O O . THR A 1 255 ? -35.521 -9.930 44.050 1.00 43.72 255 THR A O 1
ATOM 1975 N N . PHE A 1 256 ? -33.384 -10.523 44.305 1.00 41.12 256 PHE A N 1
ATOM 1976 C CA . PHE A 1 256 ? -33.550 -11.896 43.820 1.00 41.12 256 PHE A CA 1
ATOM 1977 C C . PHE A 1 256 ? -33.499 -12.843 45.023 1.00 41.12 256 PHE A C 1
ATOM 1979 O O . PHE A 1 256 ? -32.424 -13.141 45.542 1.00 41.12 256 PHE A O 1
ATOM 1986 N N . SER A 1 257 ? -34.671 -13.301 45.459 1.00 42.38 257 SER A N 1
ATOM 1987 C CA . SER A 1 257 ? -34.815 -14.496 46.294 1.00 42.38 257 SER A CA 1
ATOM 1988 C C . SER A 1 257 ? -35.037 -15.694 45.370 1.00 42.38 257 SER A C 1
ATOM 1990 O O . SER A 1 257 ? -35.886 -15.631 44.480 1.00 42.38 257 SER A O 1
ATOM 1992 N N . ILE A 1 258 ? -34.229 -16.739 45.563 1.00 49.12 258 ILE A N 1
ATOM 1993 C CA . ILE A 1 258 ? -34.377 -18.073 44.956 1.00 49.12 258 ILE A CA 1
ATOM 1994 C C . ILE A 1 258 ? -35.565 -18.788 45.601 1.00 49.12 258 ILE A C 1
ATOM 1996 O O . ILE A 1 258 ? -35.711 -18.647 46.837 1.00 49.12 258 ILE A O 1
#

Organism: NCBI:txid2562239

Sequence (258 aa):
MFGVVVLPMRFFLGLRIMEDVRKLPEQLRCFDLAKAQCTCCSLGHTDGKTSLPCDRRLLLKSIRRWFSEPESPDDALARFEKLLRQGFRQEVLQCVGYGYASLGYAVYMACSGSVPILVLQLRSLRADASPEAVDQAAWFLRVLVNWAQVPLGSLFGVWMNQALCSVGVKIPLRRSLVVALLSTVTLLASAAPVALQQILLRTEPSSYLPVAYFVAWLTVTTTLFHCTGCRVERPQPHTCDVGHAGVGNAVDSDTFSI

Secondary structure (DSSP, 8-state):
-HHHHHHHHHHHHHHHHHHHHHHHHHHHHS--TTTPPPHHHHTT--TTTSSSPPHHHHHHHHHHHHT---SSHHHHHHHHHHHIIIIIHHHHIIIIITSPPPHHHHHHHHHHHTHHHHHHHHHHHTT---S-HHHHHHHHHHHHHHHHHHHHHHHHHHHHHHHHHHHHTT--S-HHHHHHHHHHHHHHHTHHHHHHHHHHHHS-TT--HHHHHHHHHHHHHHHHHHHHHT---PPP----------------------

Radius of gyration: 27.24 Å; chains: 1; bounding box: 64×39×77 Å

Foldseek 3Di:
DCLVPVQLVLLLVLLVLLVVLQCLLVCLQPPDLVPDDDPCVVVPDDAPPDPDHGVSVVVLVVLCVVVPDDPDSVSSRVVVSCCSNPPVSVVCCVCRNLPDHPPVVLLCCLLVVLVVVLVVLVVVVVVDDDPDPLLVVLLVLLSVLVSVLRSLVSLLLRLLSSQLSNVLNVDPDDNSVSSVVSSVVSVVVVVLSVVLVVCSVPDDSSDCVSVVSSVVSSVVSVVSCCVRVVPPPDDDPDDPPPPCPDPPPPPPPDDDDD

pLDDT: mean 85.0, std 13.04, range [41.12, 96.12]